Protein AF-A0A4W5MUR2-F1 (afdb_monomer_lite)

Organism: NCBI:txid62062

pLDDT: mean 73.92, std 27.14, range [26.31, 98.88]

Secondary structure (DSSP, 8-state):
------------SSS------------HHHHHHHHHHHHHHHHHHHTTTTTTTHHHHHHHHHHHHTS---HHHHHHHHHHHHHHHHHS-HHHHHHHHHHHHH-TT----HHHHHHHHHHHHHHHTTS-GGG----HHHHHHHHHHHHHTT-TT-HHHHHHHHHHHHHHHHH-HHHHHHHHHTS-HHHHHHHHHHHHHHHHHHHHHTT--------------------------------------PPP---------HHHHTTS--

InterPro domains:
  IPR011989 Armadillo-like helical [G3DSA:1.25.10.10] (14-201)
  IPR016024 Armadillo-type fold [SSF48371] (21-195)

Radius of gyration: 28.21 Å; chains: 1; bounding box: 70×72×87 Å

Sequence (266 aa):
MVAVCVCVCVCVCVCVCVCVCACVRVCVPQVFSMFLETLLDFILVHREDLQDWLFVLLTQLLKKMGADLLGSVQAKVQKALDITRESFPFDHQFNILMRFIVDQTQTPNLKVKVAILKYIESLARQMDPTDFVNSSETRLAVSRIITWTTEPKSSDVRKAAQVVLISLFELNTPEFTMLLGALPKTFQDGATKLLQNHLKNSSNTSSVSSPSNTIGRTPSRHPSSRTSPLTSPTNCSHGGLSPRCVPPLSDLHPQVPVSVCLLMHG

Foldseek 3Di:
DDDDFPQPPPCPPDDDGPGDDDDDDDDPLVVLVVVLVVVLVCCQVCVVVCLVVLLVQQLVLLLVQQDPDDPVSNVSSVVSLVSSLVRHALLSVLLSLLCVQQPPVDDRDPRSLLSSLVSLLVSLVVDALVSDALDPSNLSNLLSLLVQLVVPPDPSSNVSSLSSLQSNCVNHVQRSLVSLVPDPPVSNVSSLVSNVVVVVVVVVVVPPDDDDDDDDDDDDDDDDDDDDDDDDDDDDDDDDDDDDDDDDDDDPDPDDPVVVVVSHPD

Structure (mmCIF, N/CA/C/O backbone):
data_AF-A0A4W5MUR2-F1
#
_entry.id   AF-A0A4W5MUR2-F1
#
loop_
_atom_site.group_PDB
_atom_site.id
_atom_site.type_symbol
_atom_site.label_atom_id
_atom_site.label_alt_id
_atom_site.label_comp_id
_atom_site.label_asym_id
_atom_site.label_entity_id
_atom_site.label_seq_id
_atom_site.pdbx_PDB_ins_code
_atom_site.Cartn_x
_atom_site.Cartn_y
_atom_site.Cartn_z
_atom_site.occupancy
_atom_site.B_iso_or_equiv
_atom_site.auth_seq_id
_atom_site.auth_comp_id
_atom_site.auth_asym_id
_atom_site.auth_atom_id
_atom_site.pdbx_PDB_model_num
ATOM 1 N N . MET A 1 1 ? 42.421 -11.557 -13.377 1.00 28.88 1 MET A N 1
ATOM 2 C CA . MET A 1 1 ? 41.506 -11.717 -14.526 1.00 28.88 1 MET A CA 1
ATOM 3 C C . MET A 1 1 ? 40.382 -12.623 -14.058 1.00 28.88 1 MET A C 1
ATOM 5 O O . MET A 1 1 ? 40.594 -13.818 -13.952 1.00 28.88 1 MET A O 1
ATOM 9 N N . VAL A 1 2 ? 39.256 -12.053 -13.630 1.00 26.31 2 VAL A N 1
ATOM 10 C CA . VAL A 1 2 ? 38.104 -12.831 -13.154 1.00 26.31 2 VAL A CA 1
ATOM 11 C C . VAL A 1 2 ? 36.927 -12.417 -14.021 1.00 26.31 2 VAL A C 1
ATOM 13 O O . VAL A 1 2 ? 36.499 -11.266 -13.974 1.00 26.31 2 VAL A O 1
ATOM 16 N N . ALA A 1 3 ? 36.481 -13.326 -14.883 1.00 27.03 3 ALA A N 1
ATOM 17 C CA . ALA A 1 3 ? 35.226 -13.183 -15.595 1.00 27.03 3 ALA A CA 1
ATOM 18 C C . ALA A 1 3 ? 34.116 -13.550 -14.608 1.00 27.03 3 ALA A C 1
ATOM 20 O O . ALA A 1 3 ? 34.020 -14.699 -14.189 1.00 27.03 3 ALA A O 1
ATOM 21 N N . VAL A 1 4 ? 33.315 -12.571 -14.194 1.00 35.75 4 VAL A N 1
ATOM 22 C CA . VAL A 1 4 ? 32.094 -12.846 -13.435 1.00 35.75 4 VAL A CA 1
ATOM 23 C C . VAL A 1 4 ? 30.941 -12.744 -14.421 1.00 35.75 4 VAL A C 1
ATOM 25 O O . VAL A 1 4 ? 30.613 -11.653 -14.881 1.00 35.75 4 VAL A O 1
ATOM 28 N N . CYS A 1 5 ? 30.354 -13.888 -14.773 1.00 29.42 5 CYS A N 1
ATOM 29 C CA . CYS A 1 5 ? 29.034 -13.912 -15.392 1.00 29.42 5 CYS A CA 1
ATOM 30 C C . CYS A 1 5 ? 28.038 -13.396 -14.356 1.00 29.42 5 CYS A C 1
ATOM 32 O O . CYS A 1 5 ? 27.802 -14.053 -13.344 1.00 29.42 5 CYS A O 1
ATOM 34 N N . VAL A 1 6 ? 27.462 -12.218 -14.587 1.00 38.34 6 VAL A N 1
ATOM 35 C CA . VAL A 1 6 ? 26.285 -11.797 -13.830 1.00 38.34 6 VAL A CA 1
ATOM 36 C C . VAL A 1 6 ? 25.078 -12.358 -14.564 1.00 38.34 6 VAL A C 1
ATOM 38 O O . VAL A 1 6 ? 24.594 -11.774 -15.528 1.00 38.34 6 VAL A O 1
ATOM 41 N N . CYS A 1 7 ? 24.614 -13.526 -14.125 1.00 32.91 7 CYS A N 1
ATOM 42 C CA . CYS A 1 7 ? 23.287 -13.995 -14.485 1.00 32.91 7 CYS A CA 1
ATOM 43 C C . CYS A 1 7 ? 22.272 -13.077 -13.798 1.00 32.91 7 CYS A C 1
ATOM 45 O O . CYS A 1 7 ? 22.195 -13.048 -12.568 1.00 32.91 7 CYS A O 1
ATOM 47 N N . VAL A 1 8 ? 21.478 -12.334 -14.570 1.00 39.38 8 VAL A N 1
ATOM 48 C CA . VAL A 1 8 ? 20.230 -11.773 -14.046 1.00 39.38 8 VAL A CA 1
ATOM 49 C C . VAL A 1 8 ? 19.244 -12.933 -13.974 1.00 39.38 8 VAL A C 1
ATOM 51 O O . VAL A 1 8 ? 18.464 -13.178 -14.887 1.00 39.38 8 VAL A O 1
ATOM 54 N N . CYS A 1 9 ? 19.344 -13.718 -12.904 1.00 34.06 9 CYS A N 1
ATOM 55 C CA . CYS A 1 9 ? 18.374 -14.761 -12.621 1.00 34.06 9 CYS A CA 1
ATOM 56 C C . CYS A 1 9 ? 17.086 -14.085 -12.151 1.00 34.06 9 CYS A C 1
ATOM 58 O O . CYS A 1 9 ? 16.973 -13.691 -10.988 1.00 34.06 9 CYS A O 1
ATOM 60 N N . VAL A 1 10 ? 16.100 -13.954 -13.037 1.00 40.31 10 VAL A N 1
ATOM 61 C CA . VAL A 1 10 ? 14.719 -13.760 -12.591 1.00 40.31 10 VAL A CA 1
ATOM 62 C C . VAL A 1 10 ? 14.245 -15.127 -12.109 1.00 40.31 10 VAL A C 1
ATOM 64 O O . VAL A 1 10 ? 13.730 -15.931 -12.877 1.00 40.31 10 VAL A O 1
ATOM 67 N N . CYS A 1 11 ? 14.524 -15.441 -10.843 1.00 33.81 11 CYS A N 1
ATOM 68 C CA . CYS A 1 11 ? 14.084 -16.683 -10.216 1.00 33.81 11 CYS A CA 1
ATOM 69 C C . CYS A 1 11 ? 12.559 -16.644 -10.024 1.00 33.81 11 CYS A C 1
ATOM 71 O O . CYS A 1 11 ? 12.078 -16.352 -8.930 1.00 33.81 11 CYS A O 1
ATOM 73 N N . VAL A 1 12 ? 11.796 -16.916 -11.082 1.00 42.81 12 VAL A N 1
ATOM 74 C CA . VAL A 1 12 ? 10.415 -17.391 -10.956 1.00 42.81 12 VAL A CA 1
ATOM 75 C C . VAL A 1 12 ? 10.517 -18.901 -10.778 1.00 42.81 12 VAL A C 1
ATOM 77 O O . VAL A 1 12 ? 11.236 -19.566 -11.516 1.00 42.81 12 VAL A O 1
ATOM 80 N N . CYS A 1 13 ? 9.896 -19.428 -9.733 1.00 39.69 13 CYS A N 1
ATOM 81 C CA . CYS A 1 13 ? 10.262 -20.667 -9.051 1.00 39.69 13 CYS A CA 1
ATOM 82 C C . CYS A 1 13 ? 10.158 -22.006 -9.829 1.00 39.69 13 CYS A C 1
ATOM 84 O O . CYS A 1 13 ? 10.073 -23.036 -9.172 1.00 39.69 13 CYS A O 1
ATOM 86 N N . VAL A 1 14 ? 10.220 -22.059 -11.166 1.00 37.00 14 VAL A N 1
ATOM 87 C CA . VAL A 1 14 ? 10.454 -23.297 -11.942 1.00 37.00 14 VAL A CA 1
ATOM 88 C C . VAL A 1 14 ? 11.222 -22.976 -13.245 1.00 37.00 14 VAL A C 1
ATOM 90 O O . VAL A 1 14 ? 10.641 -22.595 -14.251 1.00 37.00 14 VAL A O 1
ATOM 93 N N . CYS A 1 15 ? 12.550 -23.112 -13.205 1.00 39.34 15 CYS A N 1
ATOM 94 C CA . CYS A 1 15 ? 13.476 -23.399 -14.317 1.00 39.34 15 CYS A CA 1
ATOM 95 C C . CYS A 1 15 ? 13.192 -22.841 -15.736 1.00 39.34 15 CYS A C 1
ATOM 97 O O . CYS A 1 15 ? 13.203 -23.611 -16.696 1.00 39.34 15 CYS A O 1
ATOM 99 N N . VAL A 1 16 ? 13.072 -21.520 -15.919 1.00 33.38 16 VAL A N 1
ATOM 100 C CA . VAL A 1 16 ? 13.320 -20.890 -17.234 1.00 33.38 16 VAL A CA 1
ATOM 101 C C . VAL A 1 16 ? 14.277 -19.710 -17.058 1.00 33.38 16 VAL A C 1
ATOM 103 O O . VAL A 1 16 ? 13.906 -18.656 -16.551 1.00 33.38 16 VAL A O 1
ATOM 106 N N . CYS A 1 17 ? 15.537 -19.901 -17.455 1.00 36.62 17 CYS A N 1
ATOM 107 C CA . CYS A 1 17 ? 16.573 -18.870 -17.417 1.00 36.62 17 CYS A CA 1
ATOM 108 C C . CYS A 1 17 ? 16.674 -18.203 -18.795 1.00 36.62 17 CYS A C 1
ATOM 110 O O . CYS A 1 17 ? 17.238 -18.787 -19.718 1.00 36.62 17 CYS A O 1
ATOM 112 N N . VAL A 1 18 ? 16.159 -16.982 -18.948 1.00 35.12 18 VAL A N 1
ATOM 113 C CA . VAL A 1 18 ? 16.443 -16.166 -20.140 1.00 35.12 18 VAL A CA 1
ATOM 114 C C . VAL A 1 18 ? 17.784 -15.462 -19.919 1.00 35.12 18 VAL A C 1
ATOM 116 O O . VAL A 1 18 ? 17.880 -14.490 -19.174 1.00 35.12 18 VAL A O 1
ATOM 119 N N . CYS A 1 19 ? 18.849 -15.994 -20.520 1.00 34.50 19 CYS A N 1
ATOM 120 C CA . CYS A 1 19 ? 20.206 -15.463 -20.394 1.00 34.50 19 CYS A CA 1
ATOM 121 C C . CYS A 1 19 ? 20.479 -14.407 -21.476 1.00 34.50 19 CYS A C 1
ATOM 123 O O . CYS A 1 19 ? 20.787 -14.757 -22.613 1.00 34.50 19 CYS A O 1
ATOM 125 N N . VAL A 1 20 ? 20.426 -13.118 -21.131 1.00 36.00 20 VAL A N 1
ATOM 126 C CA . VAL A 1 20 ? 20.963 -12.048 -21.992 1.00 36.00 20 VAL A CA 1
ATOM 127 C C . VAL A 1 20 ? 22.398 -11.749 -21.550 1.00 36.00 20 VAL A C 1
ATOM 129 O O . VAL A 1 20 ? 22.631 -11.149 -20.502 1.00 36.00 20 VAL A O 1
ATOM 132 N N . CYS A 1 21 ? 23.383 -12.217 -22.319 1.00 30.44 21 CYS A N 1
ATOM 133 C CA . CYS A 1 21 ? 24.804 -12.039 -22.016 1.00 30.44 21 CYS A CA 1
ATOM 134 C C . CYS A 1 21 ? 25.314 -10.679 -22.520 1.00 30.44 21 CYS A C 1
ATOM 136 O O . CYS A 1 21 ? 25.592 -10.528 -23.706 1.00 30.44 21 CYS A O 1
ATOM 138 N N . ALA A 1 22 ? 25.504 -9.707 -21.623 1.00 36.19 22 ALA A N 1
ATOM 139 C CA . ALA A 1 22 ? 26.219 -8.464 -21.925 1.00 36.19 22 ALA A CA 1
ATOM 140 C C . ALA A 1 22 ? 27.470 -8.334 -21.038 1.00 36.19 22 ALA A C 1
ATOM 142 O O . ALA A 1 22 ? 27.390 -8.078 -19.837 1.00 36.19 22 ALA A O 1
ATOM 143 N N . CYS A 1 23 ? 28.649 -8.527 -21.633 1.00 30.59 23 CYS A N 1
ATOM 144 C CA . CYS A 1 23 ? 29.944 -8.374 -20.971 1.00 30.59 23 CYS A CA 1
ATOM 145 C C . CYS A 1 23 ? 30.350 -6.895 -20.905 1.00 30.59 23 CYS A C 1
ATOM 147 O O . CYS A 1 23 ? 30.932 -6.391 -21.863 1.00 30.59 23 CYS A O 1
ATOM 149 N N . VAL A 1 24 ? 30.116 -6.197 -19.786 1.00 35.53 24 VAL A N 1
ATOM 150 C CA . VAL A 1 24 ? 30.688 -4.850 -19.581 1.00 35.53 24 VAL A CA 1
ATOM 151 C C . VAL A 1 24 ? 31.163 -4.655 -18.138 1.00 35.53 24 VAL A C 1
ATOM 153 O O . VAL A 1 24 ? 30.409 -4.790 -17.179 1.00 35.53 24 VAL A O 1
ATOM 156 N N . ARG A 1 25 ? 32.449 -4.308 -17.990 1.00 41.78 25 ARG A N 1
ATOM 157 C CA . ARG A 1 25 ? 33.049 -3.782 -16.755 1.00 41.78 25 ARG A CA 1
ATOM 158 C C . ARG A 1 25 ? 32.386 -2.451 -16.392 1.00 41.78 25 ARG A C 1
ATOM 160 O O . ARG A 1 25 ? 32.761 -1.439 -16.974 1.00 41.78 25 ARG A O 1
ATOM 167 N N . VAL A 1 26 ? 31.469 -2.414 -15.427 1.00 37.91 26 VAL A N 1
ATOM 168 C CA . VAL A 1 26 ? 30.951 -1.140 -14.900 1.00 37.91 26 VAL A CA 1
ATOM 169 C C . VAL A 1 26 ? 30.614 -1.278 -13.413 1.00 37.91 26 VAL A C 1
ATOM 171 O O . VAL A 1 26 ? 30.061 -2.283 -12.972 1.00 37.91 26 VAL A O 1
ATOM 174 N N . CYS A 1 27 ? 30.974 -0.259 -12.635 1.00 41.66 27 CYS A N 1
ATOM 175 C CA . CYS A 1 27 ? 30.655 -0.077 -11.223 1.00 41.66 27 CYS A CA 1
ATOM 176 C C . CYS A 1 27 ? 29.206 -0.503 -10.909 1.00 41.66 27 CYS A C 1
ATOM 178 O O . CYS A 1 27 ? 28.266 0.026 -11.498 1.00 41.66 27 CYS A O 1
ATOM 180 N N . VAL A 1 28 ? 29.019 -1.422 -9.955 1.00 50.56 28 VAL A N 1
ATOM 181 C CA . VAL A 1 28 ? 27.716 -1.993 -9.542 1.00 50.56 28 VAL A CA 1
ATOM 182 C C . VAL A 1 28 ? 26.560 -0.970 -9.416 1.00 50.56 28 VAL A C 1
ATOM 184 O O . VAL A 1 28 ? 25.461 -1.286 -9.878 1.00 50.56 28 VAL A O 1
ATOM 187 N N . PRO A 1 29 ? 26.738 0.262 -8.881 1.00 54.16 29 PRO A N 1
ATOM 188 C CA . PRO A 1 29 ? 25.645 1.243 -8.843 1.00 54.16 29 PRO A CA 1
ATOM 189 C C . PRO A 1 29 ? 25.221 1.783 -10.221 1.00 54.16 29 PRO A C 1
ATOM 191 O O . PRO A 1 29 ? 24.061 2.148 -10.398 1.00 54.16 29 PRO A O 1
ATOM 194 N N . GLN A 1 30 ? 26.119 1.815 -11.207 1.00 54.12 30 GLN A N 1
ATOM 195 C CA . GLN A 1 30 ? 25.849 2.382 -12.530 1.00 54.12 30 GLN A CA 1
ATOM 196 C C . GLN A 1 30 ? 25.178 1.367 -13.467 1.00 54.12 30 GLN A C 1
ATOM 198 O O . GLN A 1 30 ? 24.281 1.744 -14.212 1.00 54.12 30 GLN A O 1
ATOM 203 N N . VAL A 1 31 ? 25.479 0.069 -13.329 1.00 61.41 31 VAL A N 1
ATOM 204 C CA . VAL A 1 31 ? 24.737 -1.006 -14.025 1.00 61.41 31 VAL A CA 1
ATOM 205 C C . VAL A 1 31 ? 23.307 -1.122 -13.503 1.00 61.41 31 VAL A C 1
ATOM 207 O O . VAL A 1 31 ? 22.370 -1.206 -14.289 1.00 61.41 31 VAL A O 1
ATOM 210 N N . PHE A 1 32 ? 23.116 -1.079 -12.180 1.00 67.31 32 PHE A N 1
ATOM 211 C CA . PHE A 1 32 ? 21.773 -1.134 -11.594 1.00 67.31 32 PHE A CA 1
ATOM 212 C C . PHE A 1 32 ? 20.940 0.105 -11.953 1.00 67.31 32 PHE A C 1
ATOM 214 O O . PHE A 1 32 ? 19.739 0.009 -12.185 1.00 67.31 32 PHE A O 1
ATOM 221 N N . SER A 1 33 ? 21.590 1.266 -12.046 1.00 69.25 33 SER A N 1
ATOM 222 C CA . SER A 1 33 ? 20.979 2.498 -12.536 1.00 69.25 33 SER A CA 1
ATOM 223 C C . SER A 1 33 ? 20.488 2.372 -13.979 1.00 69.25 33 SER A C 1
ATOM 225 O O . SER A 1 33 ? 19.344 2.730 -14.242 1.00 69.25 33 SER A O 1
ATOM 227 N N . MET A 1 34 ? 21.325 1.848 -14.882 1.00 72.50 34 MET A N 1
ATOM 228 C CA . MET A 1 34 ? 20.939 1.611 -16.277 1.00 72.50 34 MET A CA 1
ATOM 229 C C . MET A 1 34 ? 19.822 0.573 -16.377 1.00 72.50 34 MET A C 1
ATOM 231 O O . MET A 1 34 ? 18.866 0.783 -17.106 1.00 72.50 34 MET A O 1
ATOM 235 N N . PHE A 1 35 ? 19.891 -0.503 -15.588 1.00 77.00 35 PHE A N 1
ATOM 236 C CA . PHE A 1 35 ? 18.823 -1.499 -15.532 1.00 77.00 35 PHE A CA 1
ATOM 237 C C . PHE A 1 35 ? 17.485 -0.885 -15.114 1.00 77.00 35 PHE A C 1
ATOM 239 O O . PHE A 1 35 ? 16.475 -1.180 -15.739 1.00 77.00 35 PHE A O 1
ATOM 246 N N . LEU A 1 36 ? 17.461 -0.031 -14.083 1.00 76.38 36 LEU A N 1
ATOM 247 C CA . LEU A 1 36 ? 16.222 0.628 -13.672 1.00 76.38 36 LEU A CA 1
ATOM 248 C C . LEU A 1 36 ? 15.697 1.562 -14.759 1.00 76.38 36 LEU A C 1
ATOM 250 O O . LEU A 1 36 ? 14.503 1.558 -14.998 1.00 76.38 36 LEU A O 1
ATOM 254 N N . GLU A 1 37 ? 16.557 2.316 -15.439 1.00 76.69 37 GLU A N 1
ATOM 255 C CA . GLU A 1 37 ? 16.139 3.159 -16.568 1.00 76.69 37 GLU A CA 1
ATOM 256 C C . GLU A 1 37 ? 15.543 2.322 -17.708 1.00 76.69 37 GLU A C 1
ATOM 258 O O . GLU A 1 37 ? 14.433 2.601 -18.146 1.00 76.69 37 GLU A O 1
ATOM 263 N N . THR A 1 38 ? 16.197 1.226 -18.099 1.00 82.12 38 THR A N 1
ATOM 264 C CA . THR A 1 38 ? 15.665 0.304 -19.114 1.00 82.12 38 THR A CA 1
ATOM 265 C C . THR A 1 38 ? 14.376 -0.382 -18.663 1.00 82.12 38 THR A C 1
ATOM 267 O O . THR A 1 38 ? 13.471 -0.573 -19.468 1.00 82.12 38 THR A O 1
ATOM 270 N N . LEU A 1 39 ? 14.261 -0.743 -17.381 1.00 77.75 39 LEU A N 1
ATOM 271 C CA . LEU A 1 39 ? 13.039 -1.311 -16.813 1.00 77.75 39 LEU A CA 1
ATOM 272 C C . LEU A 1 39 ? 11.876 -0.319 -16.915 1.00 77.75 39 LEU A C 1
ATOM 274 O O . LEU A 1 39 ? 10.762 -0.734 -17.214 1.00 77.75 39 LEU A O 1
ATOM 278 N N . LEU A 1 40 ? 12.126 0.974 -16.686 1.00 79.62 40 LEU A N 1
ATOM 279 C CA . LEU A 1 40 ? 11.107 2.011 -16.839 1.00 79.62 40 LEU A CA 1
ATOM 280 C C . LEU A 1 40 ? 10.623 2.108 -18.285 1.00 79.62 40 LEU A C 1
ATOM 282 O O . LEU A 1 40 ? 9.418 2.061 -18.517 1.00 79.62 40 LEU A O 1
ATOM 286 N N . ASP A 1 41 ? 11.550 2.192 -19.240 1.00 79.50 41 ASP A N 1
ATOM 287 C CA . ASP A 1 41 ? 11.204 2.244 -20.663 1.00 79.50 41 ASP A CA 1
ATOM 288 C C . ASP A 1 41 ? 10.414 0.994 -21.075 1.00 79.50 41 ASP A C 1
ATOM 290 O O . ASP A 1 41 ? 9.390 1.082 -21.751 1.00 79.50 41 ASP A O 1
ATOM 294 N N . PHE A 1 42 ? 10.834 -0.175 -20.588 1.00 78.62 42 PHE A N 1
ATOM 295 C CA . PHE A 1 42 ? 10.165 -1.443 -20.846 1.00 78.62 42 PHE A CA 1
ATOM 296 C C . PHE A 1 42 ? 8.736 -1.490 -20.284 1.00 78.62 42 PHE A C 1
ATOM 298 O O . PHE A 1 42 ? 7.825 -1.900 -21.000 1.00 78.62 42 PHE A O 1
ATOM 305 N N . ILE A 1 43 ? 8.512 -1.024 -19.047 1.00 80.62 43 ILE A N 1
ATOM 306 C CA . ILE A 1 43 ? 7.167 -0.934 -18.449 1.00 80.62 43 ILE A CA 1
ATOM 307 C C . ILE A 1 43 ? 6.266 -0.038 -19.297 1.00 80.62 43 ILE A C 1
ATOM 309 O O . ILE A 1 43 ? 5.136 -0.414 -19.596 1.00 80.62 43 ILE A O 1
ATOM 313 N N . LEU A 1 44 ? 6.758 1.134 -19.705 1.00 81.31 44 LEU A N 1
ATOM 314 C CA . LEU A 1 44 ? 5.949 2.104 -20.440 1.00 81.31 44 LEU A CA 1
ATOM 315 C C . LEU A 1 44 ? 5.538 1.592 -21.826 1.00 81.31 44 LEU A C 1
ATOM 317 O O . LEU A 1 44 ? 4.403 1.834 -22.248 1.00 81.31 44 LEU A O 1
ATOM 321 N N . VAL A 1 45 ? 6.441 0.879 -22.507 1.00 83.31 45 VAL A N 1
ATOM 322 C CA . VAL A 1 45 ? 6.212 0.344 -23.857 1.00 83.31 45 VAL A CA 1
ATOM 323 C C . VAL A 1 45 ? 5.373 -0.937 -23.835 1.00 83.31 45 VAL A C 1
ATOM 325 O O . VAL A 1 45 ? 4.504 -1.092 -24.687 1.00 83.31 45 VAL A O 1
ATOM 328 N N . HIS A 1 46 ? 5.584 -1.828 -22.862 1.00 79.00 46 HIS A N 1
ATOM 329 C CA . HIS A 1 46 ? 5.006 -3.181 -22.850 1.00 79.00 46 HIS A CA 1
ATOM 330 C C . HIS A 1 46 ? 4.006 -3.432 -21.708 1.00 79.00 46 HIS A C 1
ATOM 332 O O . HIS A 1 46 ? 3.772 -4.577 -21.332 1.00 79.00 46 HIS A O 1
ATOM 338 N N . ARG A 1 47 ? 3.396 -2.388 -21.127 1.00 80.50 47 ARG A N 1
ATOM 339 C CA . ARG A 1 47 ? 2.474 -2.518 -19.974 1.00 80.50 47 ARG A CA 1
ATOM 340 C C . ARG A 1 47 ? 1.335 -3.528 -20.167 1.00 80.50 47 ARG A C 1
ATOM 342 O O . ARG A 1 47 ? 0.935 -4.163 -19.197 1.00 80.50 47 ARG A O 1
ATOM 349 N N . GLU A 1 48 ? 0.826 -3.688 -21.390 1.00 80.50 48 GLU A N 1
ATOM 350 C CA . GLU A 1 48 ? -0.261 -4.633 -21.692 1.00 80.50 48 GLU A CA 1
ATOM 351 C C . GLU A 1 48 ? 0.205 -6.091 -21.569 1.00 80.50 48 GLU A C 1
ATOM 353 O O . GLU A 1 48 ? -0.487 -6.904 -20.963 1.00 80.50 48 GLU A O 1
ATOM 358 N N . ASP A 1 49 ? 1.425 -6.393 -22.022 1.00 79.06 49 ASP A N 1
ATOM 359 C CA . ASP A 1 49 ? 2.029 -7.731 -21.945 1.00 79.06 49 ASP A CA 1
ATOM 360 C C . ASP A 1 49 ? 2.592 -8.055 -20.546 1.00 79.06 49 ASP A C 1
ATOM 362 O O . ASP A 1 49 ? 2.900 -9.204 -20.225 1.00 79.06 49 ASP A O 1
ATOM 366 N N . LEU A 1 50 ? 2.759 -7.037 -19.693 1.00 81.81 50 LEU A N 1
ATOM 367 C CA . LEU A 1 50 ? 3.387 -7.165 -18.375 1.00 81.81 50 LEU A CA 1
ATOM 368 C C . LEU A 1 50 ? 2.413 -7.388 -17.222 1.00 81.81 50 LEU A C 1
ATOM 370 O O . LEU A 1 50 ? 2.864 -7.491 -16.079 1.00 81.81 50 LEU A O 1
ATOM 374 N N . GLN A 1 51 ? 1.109 -7.499 -17.480 1.00 82.31 51 GLN A N 1
ATOM 375 C CA . GLN A 1 51 ? 0.132 -7.714 -16.409 1.00 82.31 51 GLN A CA 1
ATOM 376 C C . GLN A 1 51 ? 0.428 -8.982 -15.594 1.00 82.31 51 GLN A C 1
ATOM 378 O O . GLN A 1 51 ? 0.438 -8.927 -14.364 1.00 82.31 51 GLN A O 1
ATOM 383 N N . ASP A 1 52 ? 0.797 -10.083 -16.253 1.00 83.50 52 ASP A N 1
ATOM 384 C CA . ASP A 1 52 ? 1.167 -11.341 -15.582 1.00 83.50 52 ASP A CA 1
ATOM 385 C C . ASP A 1 52 ? 2.465 -11.218 -14.766 1.00 83.50 52 ASP A C 1
ATOM 387 O O . ASP A 1 52 ? 2.672 -11.900 -13.758 1.00 83.50 52 ASP A O 1
ATOM 391 N N . TRP A 1 53 ? 3.342 -10.300 -15.171 1.00 88.12 53 TRP A N 1
ATOM 392 C CA . TRP A 1 53 ? 4.611 -10.023 -14.505 1.00 88.12 53 TRP A CA 1
ATOM 393 C C . TRP A 1 53 ? 4.493 -8.978 -13.392 1.00 88.12 53 TRP A C 1
ATOM 395 O O . TRP A 1 53 ? 5.432 -8.833 -12.601 1.00 88.12 53 TRP A O 1
ATOM 405 N N . LEU A 1 54 ? 3.351 -8.288 -13.271 1.00 91.56 54 LEU A N 1
ATOM 406 C CA . LEU A 1 54 ? 3.135 -7.209 -12.304 1.00 91.56 54 LEU A CA 1
ATOM 407 C C . LEU A 1 54 ? 3.371 -7.668 -10.865 1.00 91.56 54 LEU A C 1
ATOM 409 O O . LEU A 1 54 ? 3.994 -6.948 -10.084 1.00 91.56 54 LEU A O 1
ATOM 413 N N . PHE A 1 55 ? 2.937 -8.884 -10.516 1.00 91.69 55 PHE A N 1
ATOM 414 C CA . PHE A 1 55 ? 3.181 -9.445 -9.186 1.00 91.69 55 PHE A CA 1
ATOM 415 C C . PHE A 1 55 ? 4.679 -9.498 -8.870 1.00 91.69 55 PHE A C 1
ATOM 417 O O . PHE A 1 55 ? 5.117 -9.038 -7.811 1.00 91.69 55 PHE A O 1
ATOM 424 N N . VAL A 1 56 ? 5.481 -10.027 -9.797 1.00 89.50 56 VAL A N 1
ATOM 425 C CA . VAL A 1 56 ? 6.933 -10.141 -9.624 1.00 89.50 56 VAL A CA 1
ATOM 426 C C . VAL A 1 56 ? 7.559 -8.750 -9.589 1.00 89.50 56 VAL A C 1
ATOM 428 O O . VAL A 1 56 ? 8.314 -8.452 -8.668 1.00 89.50 56 VAL A O 1
ATOM 431 N N . LEU A 1 57 ? 7.210 -7.875 -10.531 1.00 89.50 57 LEU A N 1
ATOM 432 C CA . LEU A 1 57 ? 7.741 -6.516 -10.609 1.00 89.50 57 LEU A CA 1
ATOM 433 C C . LEU A 1 57 ? 7.502 -5.733 -9.308 1.00 89.50 57 LEU A C 1
ATOM 435 O O . LEU A 1 57 ? 8.455 -5.278 -8.669 1.00 89.50 57 LEU A O 1
ATOM 439 N N . LEU A 1 58 ? 6.241 -5.618 -8.887 1.00 96.38 58 LEU A N 1
ATOM 440 C CA . LEU A 1 58 ? 5.849 -4.813 -7.735 1.00 96.38 58 LEU A CA 1
ATOM 441 C C . LEU A 1 58 ? 6.452 -5.364 -6.437 1.00 96.38 58 LEU A C 1
ATOM 443 O O . LEU A 1 58 ? 7.077 -4.623 -5.673 1.00 96.38 58 LEU A O 1
ATOM 447 N N . THR A 1 59 ? 6.332 -6.672 -6.192 1.00 95.25 59 THR A N 1
ATOM 448 C CA . THR A 1 59 ? 6.850 -7.268 -4.950 1.00 95.25 59 THR A CA 1
ATOM 449 C C . THR A 1 59 ? 8.376 -7.213 -4.872 1.00 95.25 59 THR A C 1
ATOM 451 O O . THR A 1 59 ? 8.918 -6.972 -3.790 1.00 95.25 59 THR A O 1
ATOM 454 N N . GLN A 1 60 ? 9.094 -7.369 -5.990 1.00 94.44 60 GLN A N 1
ATOM 455 C CA . GLN A 1 60 ? 10.556 -7.275 -6.001 1.00 94.44 60 GLN A CA 1
ATOM 456 C C . GLN A 1 60 ? 11.042 -5.838 -5.792 1.00 94.44 60 GLN A C 1
ATOM 458 O O . GLN A 1 60 ? 11.983 -5.629 -5.022 1.00 94.44 60 GLN A O 1
ATOM 463 N N . LEU A 1 61 ? 10.381 -4.838 -6.384 1.00 94.06 61 LEU A N 1
ATOM 464 C CA . LEU A 1 61 ? 10.693 -3.428 -6.127 1.00 94.06 61 LEU A CA 1
ATOM 465 C C . LEU A 1 61 ? 10.448 -3.052 -4.653 1.00 94.06 61 LEU A C 1
ATOM 467 O O . LEU A 1 61 ? 11.304 -2.425 -4.024 1.00 94.06 61 LEU A O 1
ATOM 471 N N . LEU A 1 62 ? 9.340 -3.510 -4.059 1.00 97.38 62 LEU A N 1
ATOM 472 C CA . LEU A 1 62 ? 9.041 -3.298 -2.635 1.00 97.38 62 LEU A CA 1
ATOM 473 C C . LEU A 1 62 ? 10.067 -3.973 -1.714 1.00 97.38 62 LEU A C 1
ATOM 475 O O . LEU A 1 62 ? 10.531 -3.362 -0.748 1.00 97.38 62 LEU A O 1
ATOM 479 N N . LYS A 1 63 ? 10.482 -5.210 -2.020 1.00 94.19 63 LYS A N 1
ATOM 480 C CA . LYS A 1 63 ? 11.571 -5.887 -1.291 1.00 94.19 63 LYS A CA 1
ATOM 481 C C . LYS A 1 63 ? 12.883 -5.120 -1.425 1.00 94.19 63 LYS A C 1
ATOM 483 O O . LYS A 1 63 ? 13.608 -4.975 -0.440 1.00 94.19 63 LYS A O 1
ATOM 488 N N . LYS A 1 64 ? 13.171 -4.582 -2.614 1.00 93.12 64 LYS A N 1
ATOM 489 C CA . LYS A 1 64 ? 14.386 -3.808 -2.883 1.00 93.12 64 LYS A CA 1
ATOM 490 C C . LYS A 1 64 ? 14.447 -2.530 -2.046 1.00 93.12 64 LYS A C 1
ATOM 492 O O . LYS A 1 64 ? 15.518 -2.233 -1.526 1.00 93.12 64 LYS A O 1
ATOM 497 N N . MET A 1 65 ? 13.321 -1.846 -1.820 1.00 94.19 65 MET A N 1
ATOM 498 C CA . MET A 1 65 ? 13.239 -0.695 -0.900 1.00 94.19 65 MET A CA 1
ATOM 499 C C . MET A 1 65 ? 13.621 -1.036 0.547 1.00 94.19 65 MET A C 1
ATOM 501 O O . MET A 1 65 ? 14.021 -0.153 1.304 1.00 94.19 65 MET A O 1
ATOM 505 N N . GLY A 1 66 ? 13.503 -2.305 0.945 1.00 92.00 66 GLY A N 1
ATOM 506 C CA . GLY A 1 66 ? 13.903 -2.770 2.268 1.00 92.00 66 GLY A CA 1
ATOM 507 C C . GLY A 1 66 ? 15.357 -3.211 2.400 1.00 92.00 66 GLY A C 1
ATOM 508 O O . GLY A 1 66 ? 15.745 -3.640 3.489 1.00 92.00 66 GLY A O 1
ATOM 509 N N . ALA A 1 67 ? 16.142 -3.138 1.323 1.00 92.31 67 ALA A N 1
ATOM 510 C CA . ALA A 1 67 ? 17.578 -3.376 1.355 1.00 92.31 67 ALA A CA 1
ATOM 511 C C . ALA A 1 67 ? 18.336 -2.117 1.811 1.00 92.31 67 ALA A C 1
ATOM 513 O O . ALA A 1 67 ? 17.823 -0.998 1.744 1.00 92.31 67 ALA A O 1
ATOM 514 N N . ASP A 1 68 ? 19.583 -2.285 2.248 1.00 90.62 68 ASP A N 1
ATOM 515 C CA . ASP A 1 68 ? 20.476 -1.150 2.478 1.00 90.62 68 ASP A CA 1
ATOM 516 C C . ASP A 1 68 ? 20.993 -0.627 1.135 1.00 90.62 68 ASP A C 1
ATOM 518 O O . ASP A 1 68 ? 21.939 -1.150 0.544 1.00 90.62 68 ASP A O 1
ATOM 522 N N . LEU A 1 69 ? 20.296 0.386 0.621 1.00 86.94 69 LEU A N 1
ATOM 523 C CA . LEU A 1 69 ? 20.597 1.056 -0.637 1.00 86.94 69 LEU A CA 1
ATOM 524 C C . LEU A 1 69 ? 21.224 2.429 -0.385 1.00 86.94 69 LEU A C 1
ATOM 526 O O . LEU A 1 69 ? 20.888 3.121 0.574 1.00 86.94 69 LEU A O 1
ATOM 530 N N . LEU A 1 70 ? 22.083 2.862 -1.309 1.00 90.50 70 LEU A N 1
ATOM 531 C CA . LEU A 1 70 ? 22.495 4.263 -1.396 1.00 90.50 70 LEU A CA 1
ATOM 532 C C . LEU A 1 70 ? 21.290 5.132 -1.782 1.00 90.50 70 LEU A C 1
ATOM 534 O O . LEU A 1 70 ? 20.458 4.705 -2.584 1.00 90.50 70 LEU A O 1
ATOM 538 N N . GLY A 1 71 ? 21.226 6.370 -1.282 1.00 91.06 71 GLY A N 1
ATOM 539 C CA . GLY A 1 71 ? 20.083 7.265 -1.515 1.00 91.06 71 GLY A CA 1
ATOM 540 C C . GLY A 1 71 ? 19.755 7.497 -2.997 1.00 91.06 71 GLY A C 1
ATOM 541 O O . GLY A 1 71 ? 18.587 7.522 -3.373 1.00 91.06 71 GLY A O 1
ATOM 542 N N . SER A 1 72 ? 20.770 7.569 -3.865 1.00 88.00 72 SER A N 1
ATOM 543 C CA . SER A 1 72 ? 20.588 7.689 -5.321 1.00 88.00 72 SER A CA 1
ATOM 544 C C . SER A 1 72 ? 19.924 6.459 -5.948 1.00 88.00 72 SER A C 1
ATOM 546 O O . SER A 1 72 ? 19.080 6.582 -6.834 1.00 88.00 72 SER A O 1
ATOM 548 N N . VAL A 1 73 ? 20.273 5.265 -5.469 1.00 87.25 73 VAL A N 1
ATOM 549 C CA . VAL A 1 73 ? 19.679 4.002 -5.916 1.00 87.25 73 VAL A CA 1
ATOM 550 C C . VAL A 1 73 ? 18.258 3.865 -5.373 1.00 87.25 73 VAL A C 1
ATOM 552 O O . VAL A 1 73 ? 17.352 3.502 -6.119 1.00 87.25 73 VAL A O 1
ATOM 555 N N . GLN A 1 74 ? 18.046 4.216 -4.104 1.00 91.94 74 GLN A N 1
ATOM 556 C CA . GLN A 1 74 ? 16.724 4.237 -3.483 1.00 91.94 74 GLN A CA 1
ATOM 557 C C . GLN A 1 74 ? 15.760 5.165 -4.235 1.00 91.94 74 GLN A C 1
ATOM 559 O O . GLN A 1 74 ? 14.631 4.767 -4.505 1.00 91.94 74 GLN A O 1
ATOM 564 N N . ALA A 1 75 ? 16.208 6.360 -4.636 1.00 92.75 75 ALA A N 1
ATOM 565 C CA . ALA A 1 75 ? 15.397 7.295 -5.418 1.00 92.75 75 ALA A CA 1
ATOM 566 C C . ALA A 1 75 ? 14.951 6.704 -6.767 1.00 92.75 75 ALA A C 1
ATOM 568 O O . ALA A 1 75 ? 13.817 6.911 -7.191 1.00 92.75 75 ALA A O 1
ATOM 569 N N . LYS A 1 76 ? 15.810 5.918 -7.428 1.00 87.88 76 LYS A N 1
ATOM 570 C CA . LYS A 1 76 ? 15.459 5.236 -8.682 1.00 87.88 76 LYS A CA 1
ATOM 571 C C . LYS A 1 76 ? 14.475 4.083 -8.466 1.00 87.88 76 LYS A C 1
ATOM 573 O O . LYS A 1 76 ? 13.555 3.933 -9.262 1.00 87.88 76 LYS A O 1
ATOM 578 N N . VAL A 1 77 ? 14.629 3.298 -7.394 1.00 93.12 77 VAL A N 1
ATOM 579 C CA . VAL A 1 77 ? 13.653 2.246 -7.039 1.00 93.12 77 VAL A CA 1
ATOM 580 C C . VAL A 1 77 ? 12.296 2.870 -6.701 1.00 93.12 77 VAL A C 1
ATOM 582 O O . VAL A 1 77 ? 11.273 2.372 -7.159 1.00 93.12 77 VAL A O 1
ATOM 585 N N . GLN A 1 78 ? 12.283 3.989 -5.971 1.00 96.38 78 GLN A N 1
ATOM 586 C CA . GLN A 1 78 ? 11.065 4.750 -5.691 1.00 96.38 78 GLN A CA 1
ATOM 587 C C . GLN A 1 78 ? 10.406 5.239 -6.987 1.00 96.38 78 GLN A C 1
ATOM 589 O O . GLN A 1 78 ? 9.224 4.990 -7.190 1.00 96.38 78 GLN A O 1
ATOM 594 N N . LYS A 1 79 ? 11.181 5.820 -7.912 1.00 94.00 79 LYS A N 1
ATOM 595 C CA . LYS A 1 79 ? 10.675 6.223 -9.232 1.00 94.00 79 LYS A CA 1
ATOM 596 C C . LYS A 1 79 ? 10.074 5.045 -10.014 1.00 94.00 79 LYS A C 1
ATOM 598 O O . LYS A 1 79 ? 9.045 5.207 -10.658 1.00 94.00 79 LYS A O 1
ATOM 603 N N . ALA A 1 80 ? 10.686 3.862 -9.945 1.00 91.44 80 ALA A N 1
ATOM 604 C CA . ALA A 1 80 ? 10.144 2.652 -10.566 1.00 91.44 80 ALA A CA 1
ATOM 605 C C . ALA A 1 80 ? 8.825 2.196 -9.937 1.00 91.44 80 ALA A C 1
ATOM 607 O O . ALA A 1 80 ? 7.910 1.810 -10.663 1.00 91.44 80 ALA A O 1
ATOM 608 N N . LEU A 1 81 ? 8.695 2.287 -8.612 1.00 96.69 81 LEU A N 1
ATOM 609 C CA . LEU A 1 81 ? 7.427 2.042 -7.923 1.00 96.69 81 LEU A CA 1
ATOM 610 C C . LEU A 1 81 ? 6.350 3.048 -8.347 1.00 96.69 81 LEU A C 1
ATOM 612 O O . LEU A 1 81 ? 5.220 2.638 -8.600 1.00 96.69 81 LEU A O 1
ATOM 616 N N . ASP A 1 82 ? 6.697 4.330 -8.461 1.00 95.88 82 ASP A N 1
ATOM 617 C CA . ASP A 1 82 ? 5.756 5.376 -8.868 1.00 95.88 82 ASP A CA 1
ATOM 618 C C . ASP A 1 82 ? 5.264 5.167 -10.310 1.00 95.88 82 ASP A C 1
ATOM 620 O O . ASP A 1 82 ? 4.058 5.145 -10.537 1.00 95.88 82 ASP A O 1
ATOM 624 N N . ILE A 1 83 ? 6.162 4.869 -11.255 1.00 92.88 83 ILE A N 1
ATOM 625 C CA . ILE A 1 83 ? 5.777 4.555 -12.643 1.00 92.88 83 ILE A CA 1
ATOM 626 C C . ILE A 1 83 ? 4.955 3.266 -12.716 1.00 92.88 83 ILE A C 1
ATOM 628 O O . ILE A 1 83 ? 3.959 3.219 -13.432 1.00 92.88 83 ILE A O 1
ATOM 632 N N . THR A 1 84 ? 5.318 2.231 -11.949 1.00 95.00 84 THR A N 1
ATOM 633 C CA . THR A 1 84 ? 4.502 1.006 -11.851 1.00 95.00 84 THR A CA 1
ATOM 634 C C . THR A 1 84 ? 3.090 1.349 -11.373 1.00 95.00 84 THR A C 1
ATOM 636 O O . THR A 1 84 ? 2.120 0.845 -11.927 1.00 95.00 84 THR A O 1
ATOM 639 N N . ARG A 1 85 ? 2.955 2.253 -10.395 1.00 97.38 85 ARG A N 1
ATOM 640 C CA . ARG A 1 85 ? 1.646 2.661 -9.874 1.00 97.38 85 ARG A CA 1
ATOM 641 C C . ARG A 1 85 ? 0.774 3.313 -10.940 1.00 97.38 85 ARG A C 1
ATOM 643 O O . ARG A 1 85 ? -0.410 3.019 -11.003 1.00 97.38 85 ARG A O 1
ATOM 650 N N . GLU A 1 86 ? 1.369 4.165 -11.764 1.00 94.62 86 GLU A N 1
ATOM 651 C CA . GLU A 1 86 ? 0.679 4.924 -12.815 1.00 94.62 86 GLU A CA 1
ATOM 652 C C . GLU A 1 86 ? 0.413 4.100 -14.088 1.00 94.62 86 GLU A C 1
ATOM 654 O O . GLU A 1 86 ? -0.432 4.476 -14.895 1.00 94.62 86 GLU A O 1
ATOM 659 N N . SER A 1 87 ? 1.125 2.984 -14.282 1.00 91.25 87 SER A N 1
ATOM 660 C CA . SER A 1 87 ? 1.093 2.219 -15.541 1.00 91.25 87 SER A CA 1
ATOM 661 C C . SER A 1 87 ? 0.128 1.032 -15.547 1.00 91.25 87 SER A C 1
ATOM 663 O O . SER A 1 87 ? -0.214 0.548 -16.625 1.00 91.25 87 SER A O 1
ATOM 665 N N . PHE A 1 88 ? -0.284 0.534 -14.378 1.00 95.44 88 PHE A N 1
ATOM 666 C CA . PHE A 1 88 ? -1.100 -0.679 -14.250 1.00 95.44 88 PHE A CA 1
ATOM 667 C C . PHE A 1 88 ? -2.449 -0.395 -13.564 1.00 95.44 88 PHE A C 1
ATOM 669 O O . PHE A 1 88 ? -2.529 0.541 -12.772 1.00 95.44 88 PHE A O 1
ATOM 676 N N . PRO A 1 89 ? -3.495 -1.214 -13.791 1.00 95.69 89 PRO A N 1
ATOM 677 C CA . PRO A 1 89 ? -4.783 -1.067 -13.105 1.00 95.69 89 PRO A CA 1
ATOM 678 C C . PRO A 1 89 ? -4.643 -1.095 -11.575 1.00 95.69 89 PRO A C 1
ATOM 680 O O . PRO A 1 89 ? -3.885 -1.906 -11.027 1.00 95.69 89 PRO A O 1
ATOM 683 N N . PHE A 1 90 ? -5.326 -0.185 -10.877 1.00 97.25 90 PHE A N 1
ATOM 684 C CA . PHE A 1 90 ? -5.141 -0.013 -9.435 1.00 97.25 90 PHE A CA 1
ATOM 685 C C . PHE A 1 90 ? -5.686 -1.191 -8.620 1.00 97.25 90 PHE A C 1
ATOM 687 O O . PHE A 1 90 ? -5.046 -1.614 -7.656 1.00 97.25 90 PHE A O 1
ATOM 694 N N . ASP A 1 91 ? -6.812 -1.765 -9.035 1.00 96.19 91 ASP A N 1
ATOM 695 C CA . ASP A 1 91 ? -7.421 -2.967 -8.463 1.00 96.19 91 ASP A CA 1
ATOM 696 C C . ASP A 1 91 ? -6.458 -4.170 -8.495 1.00 96.19 91 ASP A C 1
ATOM 698 O O . ASP A 1 91 ? -6.252 -4.851 -7.483 1.00 96.19 91 ASP A O 1
ATOM 702 N N . HIS A 1 92 ? -5.776 -4.396 -9.621 1.00 96.75 92 HIS A N 1
ATOM 703 C CA . HIS A 1 92 ? -4.774 -5.453 -9.766 1.00 96.75 92 HIS A CA 1
ATOM 704 C C . HIS A 1 92 ? -3.600 -5.246 -8.798 1.00 96.75 92 HIS A C 1
ATOM 706 O O . HIS A 1 92 ? -3.195 -6.181 -8.095 1.00 96.75 92 HIS A O 1
ATOM 712 N N . GLN A 1 93 ? -3.075 -4.020 -8.711 1.00 98.31 93 GLN A N 1
ATOM 713 C CA . GLN A 1 93 ? -1.994 -3.680 -7.782 1.00 98.31 93 GLN A CA 1
ATOM 714 C C . GLN A 1 93 ? -2.420 -3.862 -6.320 1.00 98.31 93 GLN A C 1
ATOM 716 O O . GLN A 1 93 ? -1.684 -4.458 -5.527 1.00 98.31 93 GLN A O 1
ATOM 721 N N . PHE A 1 94 ? -3.617 -3.394 -5.964 1.00 98.50 94 PHE A N 1
ATOM 722 C CA . PHE A 1 94 ? -4.171 -3.518 -4.621 1.00 98.50 94 PHE A CA 1
ATOM 723 C C . PHE A 1 94 ? -4.308 -4.988 -4.213 1.00 98.50 94 PHE A C 1
ATOM 725 O O . PHE A 1 94 ? -3.819 -5.391 -3.154 1.00 98.50 94 PHE A O 1
ATOM 732 N N . ASN A 1 95 ? -4.864 -5.820 -5.096 1.00 97.69 95 ASN A N 1
ATOM 733 C CA . ASN A 1 95 ? -5.012 -7.258 -4.880 1.00 97.69 95 ASN A CA 1
ATOM 734 C C . ASN A 1 95 ? -3.661 -7.970 -4.690 1.00 97.69 95 ASN A C 1
ATOM 736 O O . ASN A 1 95 ? -3.530 -8.839 -3.822 1.00 97.69 95 ASN A O 1
ATOM 740 N N . ILE A 1 96 ? -2.631 -7.589 -5.453 1.00 98.00 96 ILE A N 1
ATOM 741 C CA . ILE A 1 96 ? -1.260 -8.091 -5.269 1.00 98.00 96 ILE A CA 1
ATOM 742 C C . ILE A 1 96 ? -0.725 -7.723 -3.879 1.00 98.00 96 ILE A C 1
ATOM 744 O O . ILE A 1 96 ? -0.149 -8.575 -3.201 1.00 98.00 96 ILE A O 1
ATOM 748 N N . LEU A 1 97 ? -0.934 -6.483 -3.430 1.00 98.50 97 LEU A N 1
ATOM 749 C CA . LEU A 1 97 ? -0.462 -6.004 -2.127 1.00 98.50 97 LEU A CA 1
ATOM 750 C C . LEU A 1 97 ? -1.158 -6.723 -0.967 1.00 98.50 97 LEU A C 1
ATOM 752 O O . LEU A 1 97 ? -0.476 -7.137 -0.027 1.00 98.50 97 LEU A O 1
ATOM 756 N N . MET A 1 98 ? -2.479 -6.930 -1.046 1.00 98.44 98 MET A N 1
ATOM 757 C CA . MET A 1 98 ? -3.217 -7.697 -0.033 1.00 98.44 98 MET A CA 1
ATOM 758 C C . MET A 1 98 ? -2.664 -9.122 0.078 1.00 98.44 98 MET A C 1
ATOM 760 O O . MET A 1 98 ? -2.332 -9.564 1.179 1.00 98.44 98 MET A O 1
ATOM 764 N N . ARG A 1 99 ? -2.468 -9.809 -1.060 1.00 97.12 99 ARG A N 1
ATOM 765 C CA . ARG A 1 99 ? -1.871 -11.157 -1.100 1.00 97.12 99 ARG A CA 1
ATOM 766 C C . ARG A 1 99 ? -0.447 -11.175 -0.550 1.00 97.12 99 ARG A C 1
ATOM 768 O O . ARG A 1 99 ? -0.107 -12.058 0.231 1.00 97.12 99 ARG A O 1
ATOM 775 N N . PHE A 1 100 ? 0.372 -10.187 -0.900 1.00 97.50 100 PHE A N 1
ATOM 776 C CA . PHE A 1 100 ? 1.759 -10.116 -0.446 1.00 97.50 100 PHE A CA 1
ATOM 777 C C . PHE A 1 100 ? 1.885 -9.905 1.073 1.00 97.50 100 PHE A C 1
ATOM 779 O O . PHE A 1 100 ? 2.793 -10.455 1.692 1.00 97.50 100 PHE A O 1
ATOM 786 N N . ILE A 1 101 ? 0.970 -9.155 1.699 1.00 98.06 101 ILE A N 1
ATOM 787 C CA . ILE A 1 101 ? 0.955 -8.944 3.159 1.00 98.06 101 ILE A CA 1
ATOM 788 C C . ILE A 1 101 ? 0.668 -10.240 3.930 1.00 98.06 101 ILE A C 1
ATOM 790 O O . ILE A 1 101 ? 1.199 -10.427 5.032 1.00 98.06 101 ILE A O 1
ATOM 794 N N . VAL A 1 102 ? -0.194 -11.100 3.385 1.00 97.06 102 VAL A N 1
ATOM 795 C CA . VAL A 1 102 ? -0.669 -12.322 4.056 1.00 97.06 102 VAL A CA 1
ATOM 796 C C . VAL A 1 102 ? 0.110 -13.573 3.657 1.00 97.06 102 VAL A C 1
ATOM 798 O O . VAL A 1 102 ? -0.095 -14.627 4.259 1.00 97.06 102 VAL A O 1
ATOM 801 N N . ASP A 1 103 ? 1.016 -13.462 2.684 1.00 95.19 103 ASP A N 1
ATOM 802 C CA . ASP A 1 103 ? 1.882 -14.555 2.251 1.00 95.19 103 ASP A CA 1
ATOM 803 C C . ASP A 1 103 ? 2.807 -15.003 3.396 1.00 95.19 103 ASP A C 1
ATOM 805 O O . ASP A 1 103 ? 3.741 -14.309 3.803 1.00 95.19 103 ASP A O 1
ATOM 809 N N . GLN A 1 104 ? 2.543 -16.204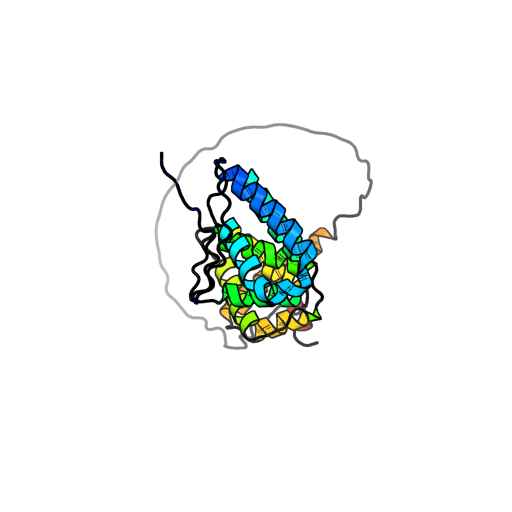 3.910 1.00 91.00 104 GLN A N 1
ATOM 810 C CA . GLN A 1 104 ? 3.260 -16.792 5.042 1.00 91.00 104 GLN A CA 1
ATOM 811 C C . GLN A 1 104 ? 4.695 -17.209 4.694 1.00 91.00 104 GLN A C 1
ATOM 813 O O . GLN A 1 104 ? 5.507 -17.417 5.595 1.00 91.00 104 GLN A O 1
ATOM 818 N N . THR A 1 105 ? 5.026 -17.316 3.404 1.00 92.50 105 THR A N 1
ATOM 819 C CA . THR A 1 105 ? 6.386 -17.629 2.942 1.00 92.50 105 THR A CA 1
ATOM 820 C C . THR A 1 105 ? 7.308 -16.412 2.993 1.00 92.50 105 THR A C 1
ATOM 822 O O . THR A 1 105 ? 8.530 -16.545 2.901 1.00 92.50 105 THR A O 1
ATOM 825 N N . GLN A 1 106 ? 6.739 -15.214 3.160 1.00 88.94 106 GLN A N 1
ATOM 826 C CA . GLN A 1 106 ? 7.469 -13.955 3.176 1.00 88.94 106 GLN A CA 1
ATOM 827 C C . GLN A 1 106 ? 7.619 -13.435 4.607 1.00 88.94 106 GLN A C 1
ATOM 829 O O . GLN A 1 106 ? 6.677 -13.382 5.394 1.00 88.94 106 GLN A O 1
ATOM 834 N N . THR A 1 107 ? 8.823 -12.974 4.942 1.00 91.56 107 THR A N 1
ATOM 835 C CA . THR A 1 107 ? 9.129 -12.345 6.235 1.00 91.56 107 THR A CA 1
ATOM 836 C C . THR A 1 107 ? 9.605 -10.903 6.021 1.00 91.56 107 THR A C 1
ATOM 838 O O . THR A 1 107 ? 10.792 -10.602 6.161 1.00 91.56 107 THR A O 1
ATOM 841 N N . PRO A 1 108 ? 8.701 -9.972 5.640 1.00 93.75 108 PRO A N 1
ATOM 842 C CA . PRO A 1 108 ? 9.087 -8.598 5.340 1.00 93.75 108 PRO A CA 1
ATOM 843 C C . PRO A 1 108 ? 9.715 -7.929 6.567 1.00 93.75 108 PRO A C 1
ATOM 845 O O . PRO A 1 108 ? 9.116 -7.853 7.646 1.00 93.75 108 PRO A O 1
ATOM 848 N N . ASN A 1 109 ? 10.934 -7.418 6.386 1.00 96.00 109 ASN A N 1
ATOM 849 C CA . ASN A 1 109 ? 11.618 -6.634 7.408 1.00 96.00 109 ASN A CA 1
ATOM 850 C C . ASN A 1 109 ? 10.909 -5.278 7.629 1.00 96.00 109 ASN A C 1
ATOM 852 O O . ASN A 1 109 ? 10.014 -4.892 6.874 1.00 96.00 109 ASN A O 1
ATOM 856 N N . LEU A 1 110 ? 11.314 -4.527 8.660 1.00 98.00 110 LEU A N 1
ATOM 857 C CA . LEU A 1 110 ? 10.663 -3.260 9.026 1.00 98.00 110 LEU A CA 1
ATOM 858 C C . LEU A 1 110 ? 10.642 -2.240 7.871 1.00 98.00 110 LEU A C 1
ATOM 860 O O . LEU A 1 110 ? 9.627 -1.577 7.676 1.00 98.00 110 LEU A O 1
ATOM 864 N N . LYS A 1 111 ? 11.716 -2.147 7.073 1.00 97.00 111 LYS A N 1
ATOM 865 C CA . LYS A 1 111 ? 11.786 -1.233 5.922 1.00 97.00 111 LYS A CA 1
ATOM 866 C C . LYS A 1 111 ? 10.854 -1.674 4.786 1.00 97.00 111 LYS A C 1
ATOM 868 O O . LYS A 1 111 ? 10.155 -0.831 4.231 1.00 97.00 111 LYS A O 1
ATOM 873 N N . VAL A 1 112 ? 10.778 -2.979 4.492 1.00 98.12 112 VAL A N 1
ATOM 874 C CA . VAL A 1 112 ? 9.826 -3.524 3.502 1.00 98.12 112 VAL A CA 1
ATOM 875 C C . VAL A 1 112 ? 8.385 -3.247 3.935 1.00 98.12 112 VAL A C 1
ATOM 877 O O . VAL A 1 112 ? 7.595 -2.784 3.120 1.00 98.12 112 VAL A O 1
ATOM 880 N N . LYS A 1 113 ? 8.041 -3.450 5.217 1.00 98.50 113 LYS A N 1
ATOM 881 C CA . LYS A 1 113 ? 6.702 -3.113 5.738 1.00 98.50 113 LYS A CA 1
ATOM 882 C C . LYS A 1 113 ? 6.358 -1.642 5.495 1.00 98.50 113 LYS A C 1
ATOM 884 O O . LYS A 1 113 ? 5.283 -1.353 4.985 1.00 98.50 113 LYS A O 1
ATOM 889 N N . VAL A 1 114 ? 7.271 -0.717 5.814 1.00 98.56 114 VAL A N 1
ATOM 890 C CA . VAL A 1 114 ? 7.063 0.720 5.552 1.00 98.56 114 VAL A CA 1
ATOM 891 C C . VAL A 1 114 ? 6.865 0.989 4.058 1.00 98.56 114 VAL A C 1
ATOM 893 O O . VAL A 1 114 ? 5.979 1.764 3.709 1.00 98.56 114 VAL A O 1
ATOM 896 N N . ALA A 1 115 ? 7.645 0.353 3.180 1.00 98.44 115 ALA A N 1
ATOM 897 C CA . ALA A 1 115 ? 7.507 0.517 1.733 1.00 98.44 115 ALA A CA 1
ATOM 898 C C . ALA A 1 115 ? 6.141 0.028 1.221 1.00 98.44 115 ALA A C 1
ATOM 900 O O . ALA A 1 115 ? 5.474 0.766 0.501 1.00 98.44 115 ALA A O 1
ATOM 901 N N . ILE A 1 116 ? 5.694 -1.161 1.649 1.00 98.69 116 ILE A N 1
ATOM 902 C CA . ILE A 1 116 ? 4.366 -1.704 1.314 1.00 98.69 116 ILE A CA 1
ATOM 903 C C . ILE A 1 116 ? 3.270 -0.737 1.770 1.00 98.69 116 ILE A C 1
ATOM 905 O O . ILE A 1 116 ? 2.406 -0.369 0.981 1.00 98.69 116 ILE A O 1
ATOM 909 N N . LEU A 1 117 ? 3.322 -0.300 3.032 1.00 98.88 117 LEU A N 1
ATOM 910 C CA . LEU A 1 117 ? 2.306 0.577 3.613 1.00 98.88 117 LEU A CA 1
ATOM 911 C C . LEU A 1 117 ? 2.231 1.920 2.880 1.00 98.88 117 LEU A C 1
ATOM 913 O O . LEU A 1 117 ? 1.146 2.347 2.511 1.00 98.88 117 LEU A O 1
ATOM 917 N N . LYS A 1 118 ? 3.374 2.560 2.605 1.00 98.62 118 LYS A N 1
ATOM 918 C CA . LYS A 1 118 ? 3.411 3.814 1.836 1.00 98.62 118 LYS A CA 1
ATOM 919 C C . LYS A 1 118 ? 2.883 3.642 0.412 1.00 98.62 118 LYS A C 1
ATOM 921 O O . LYS A 1 118 ? 2.239 4.549 -0.105 1.00 98.62 118 LYS A O 1
ATOM 926 N N . TYR A 1 119 ? 3.140 2.493 -0.210 1.00 98.88 119 TYR A N 1
ATOM 927 C CA . TYR A 1 119 ? 2.617 2.206 -1.540 1.00 98.88 119 TYR A CA 1
ATOM 928 C C . TYR A 1 119 ? 1.093 2.063 -1.526 1.00 98.88 119 TYR A C 1
ATOM 930 O O . TYR A 1 119 ? 0.431 2.732 -2.312 1.00 98.88 119 TYR A O 1
ATOM 938 N N . ILE A 1 120 ? 0.539 1.260 -0.605 1.00 98.81 120 ILE A N 1
ATOM 939 C CA . ILE A 1 120 ? -0.918 1.096 -0.433 1.00 98.81 120 ILE A CA 1
ATOM 940 C C . ILE A 1 120 ? -1.578 2.444 -0.165 1.00 98.81 120 ILE A C 1
ATOM 942 O O . ILE A 1 120 ? -2.601 2.755 -0.753 1.00 98.81 120 ILE A O 1
ATOM 946 N N . GLU A 1 121 ? -0.980 3.252 0.702 1.00 98.62 121 GLU A N 1
ATOM 947 C CA . GLU A 1 121 ? -1.479 4.575 1.056 1.00 98.62 121 GLU A CA 1
ATOM 948 C C . GLU A 1 121 ? -1.559 5.509 -0.160 1.00 98.62 121 GLU A C 1
ATOM 950 O O . GLU A 1 121 ? -2.589 6.131 -0.405 1.00 98.62 121 GLU A O 1
ATOM 955 N N . SER A 1 122 ? -0.507 5.549 -0.980 1.00 98.50 122 SER A N 1
ATOM 956 C CA . SER A 1 122 ? -0.489 6.363 -2.202 1.00 98.50 122 SER A CA 1
ATOM 957 C C . SER A 1 122 ? -1.390 5.814 -3.313 1.00 98.50 122 SER A C 1
ATOM 959 O O . SER A 1 122 ? -1.895 6.597 -4.118 1.00 98.50 122 SER A O 1
ATOM 961 N N . LEU A 1 123 ? -1.585 4.493 -3.361 1.00 98.50 123 LEU A N 1
ATOM 962 C CA . LEU A 1 123 ? -2.500 3.817 -4.280 1.00 98.50 123 LEU A CA 1
ATOM 963 C C . LEU A 1 123 ? -3.960 4.113 -3.904 1.00 98.50 123 LEU A C 1
ATOM 965 O O . LEU A 1 123 ? -4.719 4.584 -4.741 1.00 98.50 123 LEU A O 1
ATOM 969 N N . ALA A 1 124 ? -4.322 3.947 -2.629 1.00 98.31 124 ALA A N 1
ATOM 970 C CA . ALA A 1 124 ? -5.676 4.161 -2.119 1.00 98.31 124 ALA A CA 1
ATOM 971 C C . ALA A 1 124 ? -6.184 5.593 -2.342 1.00 98.31 124 ALA A C 1
ATOM 973 O O . ALA A 1 124 ? -7.368 5.783 -2.579 1.00 98.31 124 ALA A O 1
ATOM 974 N N . ARG A 1 125 ? -5.300 6.602 -2.332 1.00 97.00 125 ARG A N 1
ATOM 975 C CA . ARG A 1 125 ? -5.676 7.996 -2.641 1.00 97.00 125 ARG A CA 1
ATOM 976 C C . ARG A 1 125 ? -6.072 8.240 -4.106 1.00 97.00 125 ARG A C 1
ATOM 978 O O . ARG A 1 125 ? -6.535 9.332 -4.415 1.00 97.00 125 ARG A O 1
ATOM 985 N N . GLN A 1 126 ? -5.834 7.281 -4.999 1.00 96.62 126 GLN A N 1
ATOM 986 C CA . GLN A 1 126 ? -6.101 7.389 -6.440 1.00 96.62 126 GLN A CA 1
ATOM 987 C C . GLN A 1 126 ? -7.077 6.324 -6.958 1.00 96.62 126 GLN A C 1
ATOM 989 O O . GLN A 1 126 ? -7.523 6.425 -8.096 1.00 96.62 126 GLN A O 1
ATOM 994 N N . MET A 1 127 ? -7.387 5.315 -6.142 1.00 97.81 127 MET A N 1
ATOM 995 C CA . MET A 1 127 ? -8.324 4.242 -6.473 1.00 97.81 127 MET A CA 1
ATOM 996 C C . MET A 1 127 ? -9.768 4.741 -6.522 1.00 97.81 127 MET A C 1
ATOM 998 O O . MET A 1 127 ? -10.142 5.649 -5.776 1.00 97.81 127 MET A O 1
ATOM 1002 N N . ASP A 1 128 ? -10.588 4.094 -7.350 1.00 97.69 128 ASP A N 1
ATOM 1003 C CA . ASP A 1 128 ? -12.037 4.240 -7.255 1.00 97.69 128 ASP A CA 1
ATOM 1004 C C . ASP A 1 128 ? -12.558 3.437 -6.044 1.00 97.69 128 ASP A C 1
ATOM 1006 O O . ASP A 1 128 ? -12.021 2.365 -5.740 1.00 97.69 128 ASP A O 1
ATOM 1010 N N . PRO A 1 129 ? -13.602 3.900 -5.331 1.00 97.62 129 PRO A N 1
ATOM 1011 C CA . PRO A 1 129 ? -14.181 3.150 -4.219 1.00 97.62 129 PRO A CA 1
ATOM 1012 C C . PRO A 1 129 ? -14.591 1.710 -4.571 1.00 97.62 129 PRO A C 1
ATOM 1014 O O . PRO A 1 129 ? -14.575 0.854 -3.684 1.00 97.62 129 PRO A O 1
ATOM 1017 N N . THR A 1 130 ? -14.949 1.432 -5.831 1.00 96.62 130 THR A N 1
ATOM 1018 C CA . THR A 1 130 ? -15.331 0.089 -6.307 1.00 96.62 130 THR A CA 1
ATOM 1019 C C . THR A 1 130 ? -14.151 -0.879 -6.427 1.00 96.62 130 THR A C 1
ATOM 1021 O O . THR A 1 130 ? -14.356 -2.089 -6.331 1.00 96.62 130 THR A O 1
ATOM 1024 N N . ASP A 1 131 ? -12.917 -0.373 -6.533 1.00 96.69 131 ASP A N 1
ATOM 1025 C CA . ASP A 1 131 ? -11.698 -1.195 -6.542 1.00 96.69 131 ASP A CA 1
ATOM 1026 C C . ASP A 1 131 ? -11.392 -1.784 -5.150 1.00 96.69 131 ASP A C 1
ATOM 1028 O O . ASP A 1 131 ? -10.664 -2.774 -5.013 1.00 96.69 131 ASP A O 1
ATOM 1032 N N . PHE A 1 132 ? -11.934 -1.180 -4.086 1.00 97.88 132 PHE A N 1
ATOM 1033 C CA . PHE A 1 132 ? -11.796 -1.679 -2.723 1.00 97.88 132 PHE A CA 1
ATOM 1034 C C . PHE A 1 132 ? -12.887 -2.707 -2.411 1.00 97.88 132 PHE A C 1
ATOM 1036 O O . PHE A 1 132 ? -14.021 -2.356 -2.103 1.00 97.88 132 PHE A O 1
ATOM 1043 N N . VAL A 1 133 ? -12.519 -3.990 -2.447 1.00 96.25 133 VAL A N 1
ATOM 1044 C CA . VAL A 1 133 ? -13.443 -5.114 -2.228 1.00 96.25 133 VAL A CA 1
ATOM 1045 C C . VAL A 1 133 ? -13.167 -5.815 -0.892 1.00 96.25 133 VAL A C 1
ATOM 1047 O O . VAL A 1 133 ? -12.026 -6.208 -0.601 1.00 96.25 133 VAL A O 1
ATOM 1050 N N . ASN A 1 134 ? -14.214 -6.064 -0.093 1.00 95.56 134 ASN A N 1
ATOM 1051 C CA . ASN A 1 134 ? -14.164 -6.846 1.151 1.00 95.56 134 ASN A CA 1
ATOM 1052 C C . ASN A 1 134 ? -14.018 -8.364 0.894 1.00 95.56 134 ASN A C 1
ATOM 1054 O O . ASN A 1 134 ? -14.900 -9.181 1.182 1.00 95.56 134 ASN A O 1
ATOM 1058 N N . SER A 1 135 ? -12.862 -8.763 0.368 1.00 97.00 135 SER A N 1
ATOM 1059 C CA . SER A 1 135 ? -12.477 -10.165 0.179 1.00 97.00 135 SER A CA 1
ATOM 1060 C C . SER A 1 135 ? -11.889 -10.796 1.455 1.00 97.00 135 SER A C 1
ATOM 1062 O O . SER A 1 135 ? -11.569 -10.111 2.433 1.00 97.00 135 SER A O 1
ATOM 1064 N N . SER A 1 136 ? -11.714 -12.122 1.457 1.00 96.44 136 SER A N 1
ATOM 1065 C CA . SER A 1 136 ? -10.970 -12.834 2.510 1.00 96.44 136 SER A CA 1
ATOM 1066 C C . SER A 1 136 ? -9.536 -12.327 2.654 1.00 96.44 136 SER A C 1
ATOM 1068 O O . SER A 1 136 ? -9.054 -12.121 3.768 1.00 96.44 136 SER A O 1
ATOM 1070 N N . GLU A 1 137 ? -8.872 -12.091 1.530 1.00 96.19 137 GLU A N 1
ATOM 1071 C CA . GLU A 1 137 ? -7.500 -11.621 1.424 1.00 96.19 137 GLU A CA 1
ATOM 1072 C C . GLU A 1 137 ? -7.382 -10.203 1.981 1.00 96.19 137 GLU A C 1
ATOM 1074 O O . GLU A 1 137 ? -6.497 -9.944 2.798 1.00 96.19 137 GLU A O 1
ATOM 1079 N N . THR A 1 138 ? -8.321 -9.317 1.630 1.00 98.25 138 THR A N 1
ATOM 1080 C CA . THR A 1 138 ? -8.385 -7.950 2.166 1.00 98.25 138 THR A CA 1
ATOM 1081 C C . THR A 1 138 ? -8.587 -7.979 3.682 1.00 98.25 138 THR A C 1
ATOM 1083 O O . THR A 1 138 ? -7.860 -7.304 4.408 1.00 98.25 138 THR A O 1
ATOM 1086 N N . ARG A 1 139 ? -9.502 -8.812 4.203 1.00 98.19 139 ARG A N 1
ATOM 1087 C CA . ARG A 1 139 ? -9.723 -8.964 5.657 1.00 98.19 139 ARG A CA 1
ATOM 1088 C C . ARG A 1 139 ? -8.469 -9.414 6.402 1.00 98.19 139 ARG A C 1
ATOM 1090 O O . ARG A 1 139 ? -8.127 -8.846 7.445 1.00 98.19 139 ARG A O 1
ATOM 1097 N N . LEU A 1 140 ? -7.772 -10.421 5.879 1.00 97.88 140 LEU A N 1
ATOM 1098 C CA . LEU A 1 140 ? -6.534 -10.927 6.475 1.00 97.88 140 LEU A CA 1
ATOM 1099 C C . LEU A 1 140 ? -5.413 -9.880 6.414 1.00 97.88 140 LEU A C 1
ATOM 1101 O O . LEU A 1 140 ? -4.704 -9.680 7.405 1.00 97.88 140 LEU A O 1
ATOM 1105 N N . ALA A 1 141 ? -5.286 -9.168 5.293 1.00 98.50 141 ALA A N 1
ATOM 1106 C CA . ALA A 1 141 ? -4.291 -8.118 5.120 1.00 98.50 141 ALA A CA 1
ATOM 1107 C C . ALA A 1 141 ? -4.553 -6.933 6.060 1.00 98.50 141 ALA A C 1
ATOM 1109 O O . ALA A 1 141 ? -3.645 -6.510 6.776 1.00 98.50 141 ALA A O 1
ATOM 1110 N N . VAL A 1 142 ? -5.798 -6.456 6.149 1.00 98.44 142 VAL A N 1
ATOM 1111 C CA . VAL A 1 142 ? -6.201 -5.392 7.083 1.00 98.44 142 VAL A CA 1
ATOM 1112 C C . VAL A 1 142 ? -5.962 -5.823 8.530 1.00 98.44 142 VAL A C 1
ATOM 1114 O O . VAL A 1 142 ? -5.381 -5.059 9.298 1.00 98.44 142 VAL A O 1
ATOM 1117 N N . SER A 1 143 ? -6.288 -7.067 8.897 1.00 97.94 143 SER A N 1
ATOM 1118 C CA . SER A 1 143 ? -5.970 -7.607 10.230 1.00 97.94 143 SER A CA 1
ATOM 1119 C C . SER A 1 143 ? -4.468 -7.534 10.524 1.00 97.94 143 SER A C 1
ATOM 1121 O O . SER A 1 143 ? -4.050 -7.094 11.598 1.00 97.94 143 SER A O 1
ATOM 1123 N N . ARG A 1 144 ? -3.630 -7.904 9.548 1.00 97.94 144 ARG A N 1
ATOM 1124 C CA . ARG A 1 144 ? -2.169 -7.826 9.660 1.00 97.94 144 ARG A CA 1
ATOM 1125 C C . ARG A 1 144 ? -1.685 -6.379 9.796 1.00 97.94 144 ARG A C 1
ATOM 1127 O O . ARG A 1 144 ? -0.840 -6.120 10.652 1.00 97.94 144 ARG A O 1
ATOM 1134 N N . ILE A 1 145 ? -2.246 -5.441 9.034 1.00 98.50 145 ILE A N 1
ATOM 1135 C CA . ILE A 1 145 ? -1.929 -4.007 9.128 1.00 98.50 145 ILE A CA 1
ATOM 1136 C C . ILE A 1 145 ? -2.316 -3.455 10.506 1.00 98.50 145 ILE A C 1
ATOM 1138 O O . ILE A 1 145 ? -1.513 -2.748 11.115 1.00 98.50 145 ILE A O 1
ATOM 1142 N N . ILE A 1 146 ? -3.472 -3.840 11.061 1.00 97.81 146 ILE A N 1
ATOM 1143 C CA . ILE A 1 146 ? -3.859 -3.472 12.432 1.00 97.81 146 ILE A CA 1
ATOM 1144 C C . ILE A 1 146 ? -2.798 -3.959 13.425 1.00 97.81 146 ILE A C 1
ATOM 1146 O O . ILE A 1 146 ? -2.367 -3.182 14.277 1.00 97.81 146 ILE A O 1
ATOM 1150 N N . THR A 1 147 ? -2.281 -5.186 13.280 1.00 97.00 147 THR A N 1
ATOM 1151 C CA . THR A 1 147 ? -1.189 -5.673 14.152 1.00 97.00 147 THR A CA 1
ATOM 1152 C C . THR A 1 147 ? 0.102 -4.857 14.019 1.00 97.00 147 THR A C 1
ATOM 1154 O O . THR A 1 147 ? 0.875 -4.761 14.968 1.00 97.00 147 THR A O 1
ATOM 1157 N N . TRP A 1 148 ? 0.349 -4.231 12.866 1.00 98.00 148 TRP A N 1
ATOM 1158 C CA . TRP A 1 148 ? 1.518 -3.374 12.656 1.00 98.00 148 TRP A CA 1
ATOM 1159 C C . TRP A 1 148 ? 1.371 -1.985 13.287 1.00 98.00 148 TRP A C 1
ATOM 1161 O O . TRP A 1 148 ? 2.383 -1.336 13.554 1.00 98.00 148 TRP A O 1
ATOM 1171 N N . THR A 1 149 ? 0.154 -1.546 13.629 1.00 97.75 149 THR A N 1
ATOM 1172 C CA . THR A 1 149 ? -0.062 -0.285 14.368 1.00 97.75 149 THR A CA 1
ATOM 1173 C C . THR A 1 149 ? 0.545 -0.299 15.775 1.00 97.75 149 THR A C 1
ATOM 1175 O O . THR A 1 149 ? 0.787 0.762 16.351 1.00 97.75 149 THR A O 1
ATOM 1178 N N . THR A 1 150 ? 0.856 -1.485 16.308 1.00 96.88 150 THR A N 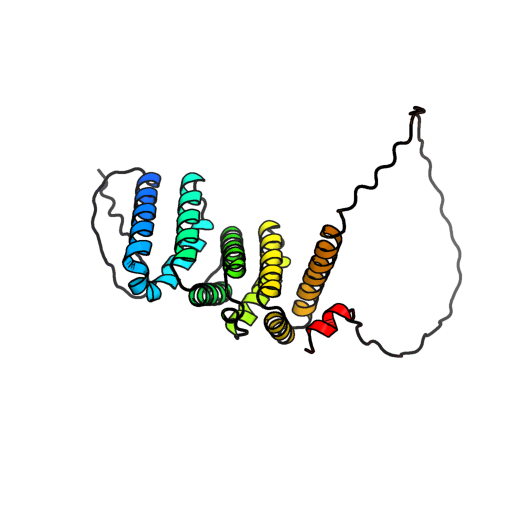1
ATOM 1179 C CA . THR A 1 150 ? 1.504 -1.694 17.610 1.00 96.88 150 THR A CA 1
ATOM 1180 C C . THR A 1 150 ? 2.922 -2.268 17.492 1.00 96.88 150 THR A C 1
ATOM 1182 O O . THR A 1 150 ? 3.485 -2.703 18.492 1.00 96.88 150 THR A O 1
ATOM 1185 N N . GLU A 1 151 ? 3.540 -2.229 16.301 1.00 97.88 151 GLU A N 1
ATOM 1186 C CA . GLU A 1 151 ? 4.908 -2.720 16.058 1.00 97.88 151 GLU A CA 1
ATOM 1187 C C . GLU A 1 151 ? 5.915 -2.069 17.030 1.00 97.88 151 GLU A C 1
ATOM 1189 O O . GLU A 1 151 ? 6.165 -0.864 16.928 1.00 97.88 151 GLU A O 1
ATOM 1194 N N . PRO A 1 152 ? 6.523 -2.817 17.972 1.00 97.75 152 PRO A N 1
ATOM 1195 C CA . PRO A 1 152 ? 7.326 -2.226 19.043 1.00 97.75 152 PRO A CA 1
ATOM 1196 C C . PRO A 1 152 ? 8.622 -1.600 18.527 1.00 97.75 152 PRO A C 1
ATOM 1198 O O . PRO A 1 152 ? 9.042 -0.549 19.015 1.00 97.75 152 PRO A O 1
ATOM 1201 N N . LYS A 1 153 ? 9.236 -2.210 17.506 1.00 97.88 153 LYS A N 1
ATOM 1202 C CA . LYS A 1 153 ? 10.582 -1.851 17.038 1.00 97.88 153 LYS A CA 1
ATOM 1203 C C . LYS A 1 153 ? 10.621 -0.634 16.118 1.00 97.88 153 LYS A C 1
ATOM 1205 O O . LYS A 1 153 ? 11.693 -0.079 15.910 1.00 97.88 153 LYS A O 1
ATOM 1210 N N . SER A 1 154 ? 9.491 -0.231 15.534 1.00 98.44 154 SER A N 1
ATOM 1211 C CA . SER A 1 154 ? 9.469 0.836 14.530 1.00 98.44 154 SER A CA 1
ATOM 1212 C C . SER A 1 154 ? 8.241 1.724 14.661 1.00 98.44 154 SER A C 1
ATOM 1214 O O . SER A 1 154 ? 7.125 1.323 14.340 1.00 98.44 154 SER A O 1
ATOM 1216 N N . SER A 1 155 ? 8.462 2.975 15.066 1.00 98.31 155 SER A N 1
ATOM 1217 C CA . SER A 1 155 ? 7.433 4.015 15.009 1.00 98.31 155 SER A CA 1
ATOM 1218 C C . SER A 1 155 ? 6.976 4.317 13.586 1.00 98.31 155 SER A C 1
ATOM 1220 O O . SER A 1 155 ? 5.821 4.687 13.405 1.00 98.31 155 SER A O 1
ATOM 1222 N N . ASP A 1 156 ? 7.848 4.154 12.592 1.00 98.19 156 ASP A N 1
ATOM 1223 C CA . ASP A 1 156 ? 7.519 4.439 11.193 1.00 98.19 156 ASP A CA 1
ATOM 1224 C C . ASP A 1 156 ? 6.535 3.415 10.638 1.00 98.19 156 ASP A C 1
ATOM 1226 O O . ASP A 1 156 ? 5.573 3.798 9.977 1.00 98.19 156 ASP A O 1
ATOM 1230 N N . VAL A 1 157 ? 6.713 2.133 10.982 1.00 98.75 157 VAL A N 1
ATOM 1231 C CA . VAL A 1 157 ? 5.726 1.088 10.677 1.00 98.75 157 VAL A CA 1
ATOM 1232 C C . VAL A 1 157 ? 4.393 1.417 11.342 1.00 98.75 157 VAL A C 1
ATOM 1234 O O . VAL A 1 157 ? 3.367 1.392 10.666 1.00 98.75 157 VAL A O 1
ATOM 1237 N N . ARG A 1 158 ? 4.400 1.789 12.633 1.00 98.50 158 ARG A N 1
ATOM 1238 C CA . ARG A 1 158 ? 3.166 2.154 13.346 1.00 98.50 158 ARG A CA 1
ATOM 1239 C C . ARG A 1 158 ? 2.444 3.308 12.657 1.00 98.50 158 ARG A C 1
ATOM 1241 O O . ARG A 1 158 ? 1.268 3.177 12.345 1.00 98.50 158 ARG A O 1
ATOM 1248 N N . LYS A 1 159 ? 3.145 4.412 12.379 1.00 98.25 159 LYS A N 1
ATOM 1249 C CA . LYS A 1 159 ? 2.571 5.594 11.717 1.00 98.25 159 LYS A CA 1
ATOM 1250 C C . LYS A 1 159 ? 2.040 5.257 10.325 1.00 98.25 159 LYS A C 1
ATOM 1252 O O . LYS A 1 159 ? 0.894 5.572 10.036 1.00 98.25 159 LYS A O 1
ATOM 1257 N N . ALA A 1 160 ? 2.829 4.581 9.490 1.00 98.62 160 ALA A N 1
ATOM 1258 C CA . ALA A 1 160 ? 2.410 4.221 8.137 1.00 98.62 160 ALA A CA 1
ATOM 1259 C C . ALA A 1 160 ? 1.184 3.292 8.141 1.00 98.62 160 ALA A C 1
ATOM 1261 O O . ALA A 1 160 ? 0.273 3.485 7.344 1.00 98.62 160 ALA A O 1
ATOM 1262 N N . ALA A 1 161 ? 1.117 2.335 9.073 1.00 98.75 161 ALA A N 1
ATOM 1263 C CA . ALA A 1 161 ? -0.035 1.447 9.213 1.00 98.75 161 ALA A CA 1
ATOM 1264 C C . ALA A 1 161 ? -1.300 2.216 9.604 1.00 98.75 161 ALA A C 1
ATOM 1266 O O . ALA A 1 161 ? -2.369 1.949 9.064 1.00 98.75 161 ALA A O 1
ATOM 126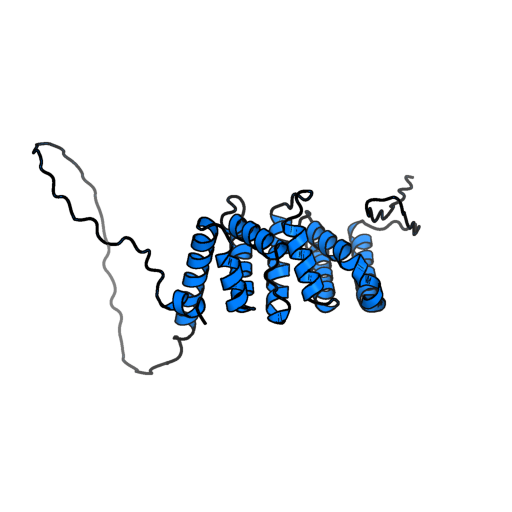7 N N . GLN A 1 162 ? -1.179 3.196 10.505 1.00 98.44 162 GLN A N 1
ATOM 1268 C CA . GLN A 1 162 ? -2.312 4.032 10.890 1.00 98.44 162 GLN A CA 1
ATOM 1269 C C . GLN A 1 162 ? -2.840 4.856 9.714 1.00 98.44 162 GLN A C 1
ATOM 1271 O O . GLN A 1 162 ? -4.050 4.892 9.508 1.00 98.44 162 GLN A O 1
ATOM 1276 N N . VAL A 1 163 ? -1.945 5.466 8.931 1.00 98.25 163 VAL A N 1
ATOM 1277 C CA . VAL A 1 163 ? -2.338 6.239 7.744 1.00 98.25 163 VAL A CA 1
ATOM 1278 C C . VAL A 1 163 ? -3.022 5.337 6.718 1.00 98.25 163 VAL A C 1
ATOM 1280 O O . VAL A 1 163 ? -4.084 5.702 6.241 1.00 98.25 163 VAL A O 1
ATOM 1283 N N . VAL A 1 164 ? -2.505 4.130 6.456 1.00 98.75 164 VAL A N 1
ATOM 1284 C CA . VAL A 1 164 ? -3.168 3.176 5.547 1.00 98.75 164 VAL A CA 1
ATOM 1285 C C . VAL A 1 164 ? -4.597 2.862 5.991 1.00 98.75 164 VAL A C 1
ATOM 1287 O O . VAL A 1 164 ? -5.501 2.895 5.166 1.00 98.75 164 VAL A O 1
ATOM 1290 N N . LEU A 1 165 ? -4.830 2.585 7.279 1.00 98.56 165 LEU A N 1
ATOM 1291 C CA . LEU A 1 165 ? -6.185 2.297 7.771 1.00 98.56 165 LEU A CA 1
ATOM 1292 C C . LEU A 1 165 ? -7.131 3.494 7.604 1.00 98.56 165 LEU A C 1
ATOM 1294 O O . LEU A 1 165 ? -8.303 3.293 7.306 1.00 98.56 165 LEU A O 1
ATOM 1298 N N . ILE A 1 166 ? -6.625 4.718 7.769 1.00 98.00 166 ILE A N 1
ATOM 1299 C CA . ILE A 1 166 ? -7.393 5.944 7.514 1.00 98.00 166 ILE A CA 1
ATOM 1300 C C . ILE A 1 166 ? -7.689 6.080 6.020 1.00 98.00 166 ILE A C 1
ATOM 1302 O O . ILE A 1 166 ? -8.845 6.248 5.657 1.00 98.00 166 ILE A O 1
ATOM 1306 N N . SER A 1 167 ? -6.687 5.932 5.150 1.00 98.38 167 SER A N 1
ATOM 1307 C CA . SER A 1 167 ? -6.866 6.070 3.701 1.00 98.38 167 SER A CA 1
ATOM 1308 C C . SER A 1 167 ? -7.835 5.039 3.126 1.00 98.38 167 SER A C 1
ATOM 1310 O O . SER A 1 167 ? -8.622 5.376 2.253 1.00 98.38 167 SER A O 1
ATOM 1312 N N . LEU A 1 168 ? -7.830 3.798 3.625 1.00 98.38 168 LEU A N 1
ATOM 1313 C CA . LEU A 1 168 ? -8.803 2.782 3.205 1.00 98.38 168 LEU A CA 1
ATOM 1314 C C . LEU A 1 168 ? -10.215 3.076 3.724 1.00 98.38 168 LEU A C 1
ATOM 1316 O O . LEU A 1 168 ? -11.190 2.831 3.019 1.00 98.38 168 LEU A O 1
ATOM 1320 N N . PHE A 1 169 ? -10.329 3.621 4.936 1.00 97.94 169 PHE A N 1
ATOM 1321 C CA . PHE A 1 169 ? -11.609 4.074 5.474 1.00 97.94 169 PHE A CA 1
ATOM 1322 C C . PHE A 1 169 ? -12.189 5.246 4.667 1.00 97.94 169 PHE A C 1
ATOM 1324 O O . PHE A 1 169 ? -13.390 5.270 4.407 1.00 97.94 169 PHE A O 1
ATOM 1331 N N . GLU A 1 170 ? -11.352 6.200 4.260 1.00 96.69 170 GLU A N 1
ATOM 1332 C CA . GLU A 1 170 ? -11.755 7.348 3.438 1.00 96.69 170 GLU A CA 1
ATOM 1333 C C . GLU A 1 170 ? -12.059 6.960 1.988 1.00 96.69 170 GLU A C 1
ATOM 1335 O O . GLU A 1 170 ? -12.947 7.555 1.385 1.00 96.69 170 GLU A O 1
ATOM 1340 N N . LEU A 1 171 ? -11.367 5.949 1.449 1.00 98.00 171 LEU A N 1
ATOM 1341 C CA . LEU A 1 171 ? -11.610 5.424 0.104 1.00 98.00 171 LEU A CA 1
ATOM 1342 C C . LEU A 1 171 ? -13.030 4.858 -0.034 1.00 98.00 171 LEU A C 1
ATOM 1344 O O . LEU A 1 171 ? -13.728 5.176 -0.991 1.00 98.00 171 LEU A O 1
ATOM 1348 N N . ASN A 1 172 ? -13.468 4.023 0.912 1.00 97.81 172 ASN A N 1
ATOM 1349 C CA . ASN A 1 172 ? -14.812 3.446 0.885 1.00 97.81 172 ASN A CA 1
ATOM 1350 C C . ASN A 1 172 ? -15.288 3.111 2.307 1.00 97.81 172 ASN A C 1
ATOM 1352 O O . ASN A 1 172 ? -15.102 2.002 2.817 1.00 97.81 172 ASN A O 1
ATOM 1356 N N . THR A 1 173 ? -15.900 4.099 2.965 1.00 96.50 173 THR A N 1
ATOM 1357 C CA . THR A 1 173 ? -16.321 3.988 4.368 1.00 96.50 173 THR A CA 1
ATOM 1358 C C . THR A 1 173 ? -17.309 2.842 4.633 1.00 96.50 173 THR A C 1
ATOM 1360 O O . THR A 1 173 ? -17.056 2.097 5.587 1.00 96.50 173 THR A O 1
ATOM 1363 N N . PRO A 1 174 ? -18.393 2.648 3.849 1.00 97.38 174 PRO A N 1
ATOM 1364 C CA . PRO A 1 174 ? -19.319 1.530 4.058 1.00 97.38 174 PRO A CA 1
ATOM 1365 C C . PRO A 1 174 ? -18.636 0.163 3.939 1.00 97.38 174 PRO A C 1
ATOM 1367 O O . PRO A 1 174 ? -18.781 -0.690 4.817 1.00 97.38 174 PRO A O 1
ATOM 1370 N N . GLU A 1 175 ? -17.813 -0.027 2.908 1.00 97.62 175 GLU A N 1
ATOM 1371 C CA . GLU A 1 175 ? -17.151 -1.309 2.670 1.00 97.62 175 GLU A CA 1
ATOM 1372 C C . GLU A 1 175 ? -16.096 -1.606 3.748 1.00 97.62 175 GLU A C 1
ATOM 1374 O O . GLU A 1 175 ? -16.013 -2.721 4.272 1.00 97.62 175 GLU A O 1
ATOM 1379 N N . PHE A 1 176 ? -15.317 -0.596 4.153 1.00 97.94 176 PHE A N 1
ATOM 1380 C CA . PHE A 1 176 ? -14.320 -0.740 5.217 1.00 97.94 176 PHE A CA 1
ATOM 1381 C C . PHE A 1 176 ? -14.975 -1.046 6.570 1.00 97.94 176 PHE A C 1
ATOM 1383 O O . PHE A 1 176 ? -14.474 -1.847 7.363 1.00 97.94 176 PHE A O 1
ATOM 1390 N N . THR A 1 177 ? -16.126 -0.432 6.819 1.00 96.00 177 THR A N 1
ATOM 1391 C CA . THR A 1 177 ? -16.984 -0.679 7.978 1.00 96.00 177 THR A CA 1
ATOM 1392 C C . THR A 1 177 ? -17.460 -2.131 8.020 1.00 96.00 177 THR A C 1
ATOM 1394 O O . THR A 1 177 ? -17.259 -2.816 9.029 1.00 96.00 177 THR A O 1
ATOM 1397 N N . MET A 1 178 ? -18.016 -2.634 6.913 1.00 97.06 178 MET A N 1
ATOM 1398 C CA . MET A 1 178 ? -18.427 -4.035 6.793 1.00 97.06 178 MET A CA 1
ATOM 1399 C C . MET A 1 178 ? -17.246 -4.994 6.976 1.00 97.06 178 MET A C 1
ATOM 1401 O O . MET A 1 178 ? -17.375 -6.031 7.632 1.00 97.06 178 MET A O 1
ATOM 1405 N N . LEU A 1 179 ? -16.076 -4.636 6.443 1.00 97.88 179 LEU A N 1
ATOM 1406 C CA . LEU A 1 179 ? -14.846 -5.401 6.606 1.00 97.88 179 LEU A CA 1
ATOM 1407 C C . LEU A 1 179 ? -14.452 -5.513 8.083 1.00 97.88 179 LEU A C 1
ATOM 1409 O O . LEU A 1 179 ? -14.228 -6.627 8.564 1.00 97.88 179 LEU A O 1
ATOM 1413 N N . LEU A 1 180 ? -14.399 -4.394 8.816 1.00 96.75 180 LEU A N 1
ATOM 1414 C CA . LEU A 1 180 ? -14.069 -4.396 10.245 1.00 96.75 180 LEU A CA 1
ATOM 1415 C C . LEU A 1 180 ? -15.065 -5.219 11.066 1.00 96.75 180 LEU A C 1
ATOM 1417 O O . LEU A 1 180 ? -14.641 -5.938 11.973 1.00 96.75 180 LEU A O 1
ATOM 1421 N N . GLY A 1 181 ? -16.359 -5.165 10.736 1.00 96.69 181 GLY A N 1
ATOM 1422 C CA . GLY A 1 181 ? -17.397 -5.951 11.411 1.00 96.69 181 GLY A CA 1
ATOM 1423 C C . GLY A 1 181 ? -17.147 -7.465 11.374 1.00 96.69 181 GLY A C 1
ATOM 1424 O O . GLY A 1 181 ? -17.514 -8.171 12.312 1.00 96.69 181 GLY A O 1
ATOM 1425 N N . ALA A 1 182 ? -16.453 -7.957 10.343 1.00 96.44 182 ALA A N 1
ATOM 1426 C CA . ALA A 1 182 ? -16.086 -9.365 10.195 1.00 96.44 182 ALA A CA 1
ATOM 1427 C C . ALA A 1 182 ? -14.798 -9.770 10.948 1.00 96.44 182 ALA A C 1
ATOM 1429 O O . ALA A 1 182 ? -14.436 -10.948 10.950 1.00 96.44 182 ALA A O 1
ATOM 1430 N N . LEU A 1 183 ? -14.079 -8.825 11.568 1.00 95.88 183 LEU A N 1
ATOM 1431 C CA . LEU A 1 183 ? -12.833 -9.096 12.295 1.00 95.88 183 LEU A CA 1
ATOM 1432 C C . LEU A 1 183 ? -13.073 -9.324 13.799 1.00 95.88 183 LEU A C 1
ATOM 1434 O O . LEU A 1 183 ? -14.041 -8.807 14.355 1.00 95.88 183 LEU A O 1
ATOM 1438 N N . PRO A 1 184 ? -12.169 -10.032 14.508 1.00 96.25 184 PRO A N 1
ATOM 1439 C CA . PRO A 1 184 ? -12.197 -10.133 15.967 1.00 96.25 184 PRO A CA 1
ATOM 1440 C C . PRO A 1 184 ? -12.318 -8.781 16.686 1.00 96.25 184 PRO A C 1
ATOM 1442 O O . PRO A 1 184 ? -11.710 -7.787 16.283 1.00 96.25 184 PRO A O 1
ATOM 1445 N N . LYS A 1 185 ? -13.041 -8.763 17.814 1.00 94.69 185 LYS A N 1
ATOM 1446 C CA . LYS A 1 185 ? -13.394 -7.530 18.541 1.00 94.69 185 LYS A CA 1
ATOM 1447 C C . LYS A 1 185 ? -12.186 -6.674 18.944 1.00 94.69 185 LYS A C 1
ATOM 1449 O O . LYS A 1 185 ? -12.235 -5.453 18.847 1.00 94.69 185 LYS A O 1
ATOM 1454 N N . THR A 1 186 ? -11.069 -7.305 19.298 1.00 92.50 186 THR A N 1
ATOM 1455 C CA . THR A 1 186 ? -9.811 -6.617 19.628 1.00 92.50 186 THR A CA 1
ATOM 1456 C C . THR A 1 186 ? -9.265 -5.776 18.470 1.00 92.50 186 THR A C 1
ATOM 1458 O O . THR A 1 186 ? -8.744 -4.684 18.697 1.00 92.50 186 THR A O 1
ATOM 1461 N N . PHE A 1 187 ? -9.404 -6.246 17.227 1.00 94.25 187 PHE A N 1
ATOM 1462 C CA . PHE A 1 187 ? -9.004 -5.489 16.041 1.00 94.25 187 PHE A CA 1
ATOM 1463 C C . PHE A 1 187 ? -9.977 -4.351 15.747 1.00 94.25 187 PHE A C 1
ATOM 1465 O O . PHE A 1 187 ? -9.534 -3.244 15.435 1.00 94.25 187 PHE A O 1
ATOM 1472 N N . GLN A 1 188 ? -11.280 -4.596 15.915 1.00 95.50 188 GLN A N 1
ATOM 1473 C CA . GLN A 1 188 ? -12.305 -3.562 15.767 1.00 95.50 188 GLN A CA 1
ATOM 1474 C C . GLN A 1 188 ? -12.062 -2.392 16.723 1.00 95.5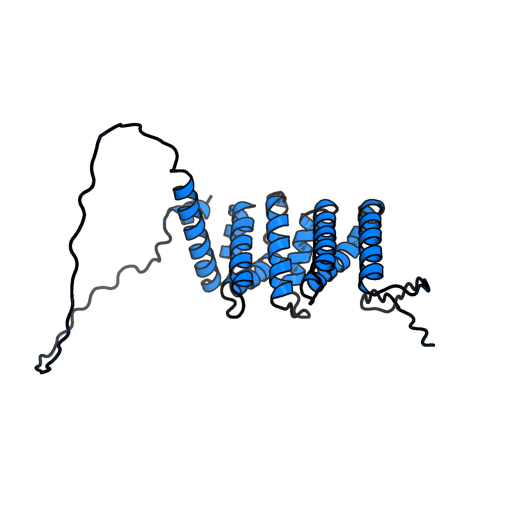0 188 GLN A C 1
ATOM 1476 O O . GLN A 1 188 ? -12.084 -1.238 16.299 1.00 95.50 188 GLN A O 1
ATOM 1481 N N . ASP A 1 189 ? -11.796 -2.674 17.999 1.00 91.69 189 ASP A N 1
ATOM 1482 C CA . ASP A 1 189 ? -11.612 -1.640 19.019 1.00 91.69 189 ASP A CA 1
ATOM 1483 C C . ASP A 1 189 ? -10.349 -0.804 18.749 1.00 91.69 189 ASP A C 1
ATOM 1485 O O . ASP A 1 189 ? -10.372 0.427 18.858 1.00 91.69 189 ASP A O 1
ATOM 1489 N N . GLY A 1 190 ? -9.261 -1.458 18.321 1.00 89.94 190 GLY A N 1
ATOM 1490 C CA . GLY A 1 190 ? -8.025 -0.789 17.911 1.00 89.94 190 GLY A CA 1
ATOM 1491 C C . GLY A 1 190 ? -8.224 0.150 16.717 1.00 89.94 190 GLY A C 1
ATOM 1492 O O . GLY A 1 190 ? -7.809 1.311 16.773 1.00 89.94 190 GLY A O 1
ATOM 1493 N N . ALA A 1 191 ? -8.899 -0.324 15.665 1.00 92.25 191 ALA A N 1
ATOM 1494 C CA . ALA A 1 191 ? -9.179 0.466 14.467 1.00 92.25 191 ALA A CA 1
ATOM 1495 C C . ALA A 1 191 ? -10.177 1.604 14.745 1.00 92.25 191 ALA A C 1
ATOM 1497 O O . ALA A 1 191 ? -9.937 2.747 14.366 1.00 92.25 191 ALA A O 1
ATOM 1498 N N . THR A 1 192 ? -11.253 1.336 15.487 1.00 91.19 192 THR A N 1
ATOM 1499 C CA . THR A 1 192 ? -12.287 2.338 15.797 1.00 91.19 192 THR A CA 1
ATOM 1500 C C . THR A 1 192 ? -11.717 3.502 16.603 1.00 91.19 192 THR A C 1
ATOM 1502 O O . THR A 1 192 ? -11.988 4.661 16.292 1.00 91.19 192 THR A O 1
ATOM 1505 N N . LYS A 1 193 ? -10.871 3.225 17.606 1.00 92.56 193 LYS A N 1
ATOM 1506 C CA . LYS A 1 193 ? -10.206 4.275 18.395 1.00 92.56 193 LYS A CA 1
ATOM 1507 C C . LYS A 1 193 ? -9.341 5.185 17.519 1.00 92.56 193 LYS A C 1
ATOM 1509 O O . LYS A 1 193 ? -9.318 6.399 17.713 1.00 92.56 193 LYS A O 1
ATOM 1514 N N . LEU A 1 194 ? -8.626 4.596 16.566 1.00 94.94 194 LEU A N 1
ATOM 1515 C CA . LEU A 1 194 ? -7.779 5.311 15.619 1.00 94.94 194 LEU A CA 1
ATOM 1516 C C . LEU A 1 194 ? -8.611 6.223 14.706 1.00 94.94 194 LEU A C 1
ATOM 1518 O O . LEU A 1 194 ? -8.313 7.413 14.609 1.00 94.94 194 LEU A O 1
ATOM 1522 N N . LEU A 1 195 ? -9.686 5.698 14.115 1.00 94.38 195 LEU A N 1
ATOM 1523 C CA . LEU A 1 195 ? -10.572 6.450 13.219 1.00 94.38 195 LEU A CA 1
ATOM 1524 C C . LEU A 1 195 ? -11.316 7.582 13.943 1.00 94.38 195 LEU A C 1
ATOM 1526 O O . LEU A 1 195 ? -11.404 8.697 13.434 1.00 94.38 195 LEU A O 1
ATOM 1530 N N . GLN A 1 196 ? -11.784 7.341 15.172 1.00 92.19 196 GLN A N 1
ATOM 1531 C CA . GLN A 1 196 ? -12.415 8.378 15.996 1.00 92.19 196 GLN A CA 1
ATOM 1532 C C . GLN A 1 196 ? -11.462 9.539 16.298 1.00 92.19 196 GLN A C 1
ATOM 1534 O O . GLN A 1 196 ? -11.878 10.699 16.293 1.00 92.19 196 GLN A O 1
ATOM 1539 N N . ASN A 1 197 ? -10.187 9.244 16.564 1.00 92.25 197 ASN A N 1
ATOM 1540 C CA . ASN A 1 197 ? -9.177 10.279 16.769 1.00 92.25 197 ASN A CA 1
ATOM 1541 C C . ASN A 1 197 ? -8.928 11.078 15.484 1.00 92.25 197 ASN A C 1
ATOM 1543 O O . ASN A 1 197 ? -8.808 12.300 15.555 1.00 92.25 197 ASN A O 1
ATOM 1547 N N . HIS A 1 198 ? -8.896 10.410 14.327 1.00 91.25 198 HIS A N 1
ATOM 1548 C CA . HIS A 1 198 ? -8.743 11.069 13.032 1.00 91.25 198 HIS A CA 1
ATOM 1549 C C . HIS A 1 198 ? -9.888 12.054 12.752 1.00 91.25 198 HIS A C 1
ATOM 1551 O O . HIS A 1 198 ? -9.634 13.227 12.477 1.00 91.25 198 HIS A O 1
ATOM 1557 N N . LEU A 1 199 ? -11.142 11.620 12.924 1.00 90.38 199 LEU A N 1
ATOM 1558 C CA . LEU A 1 199 ? -12.322 12.448 12.657 1.00 90.38 199 LEU A CA 1
ATOM 1559 C C . LEU A 1 199 ? -12.381 13.694 13.558 1.00 90.38 199 LEU A C 1
ATOM 1561 O O . LEU A 1 199 ? -12.628 14.792 13.067 1.00 90.38 199 LEU A O 1
ATOM 1565 N N . LYS A 1 200 ? -12.072 13.541 14.856 1.00 89.69 200 LYS A N 1
ATOM 1566 C CA . LYS A 1 200 ? -11.990 14.665 15.811 1.00 89.69 200 LYS A CA 1
ATOM 1567 C C . LYS A 1 200 ? -10.896 15.669 15.450 1.00 89.69 200 LYS A C 1
ATOM 1569 O O . LYS A 1 200 ? -11.059 16.870 15.651 1.00 89.69 200 LYS A O 1
ATOM 1574 N N . ASN A 1 201 ? -9.758 15.180 14.961 1.00 83.69 201 ASN A N 1
ATOM 1575 C CA . ASN A 1 201 ? -8.647 16.045 14.587 1.00 83.69 201 ASN A CA 1
ATOM 1576 C C . ASN A 1 201 ? -8.943 16.788 13.278 1.00 83.69 201 ASN A C 1
ATOM 1578 O O . ASN A 1 201 ? -8.681 17.984 13.191 1.00 83.69 201 ASN A O 1
ATOM 1582 N N . SER A 1 202 ? -9.565 16.110 12.309 1.00 81.44 202 SER A N 1
ATOM 1583 C CA . SER A 1 202 ? -10.017 16.715 11.054 1.00 81.44 202 SER A CA 1
ATOM 1584 C C . SER A 1 202 ? -11.036 17.840 11.304 1.00 81.44 202 SER A C 1
ATOM 1586 O O . SER A 1 202 ? -10.836 18.964 10.839 1.00 81.44 202 SER A O 1
ATOM 1588 N N . SER A 1 203 ? -12.032 17.622 12.177 1.00 72.88 203 SER A N 1
ATOM 1589 C CA . SER A 1 203 ? -13.035 18.644 12.529 1.00 72.88 203 SER A CA 1
ATOM 1590 C C . SER A 1 203 ? -12.470 19.891 13.228 1.00 72.88 203 SER A C 1
ATOM 1592 O O . SER A 1 203 ? -13.039 20.974 13.103 1.00 72.88 203 SER A O 1
ATOM 1594 N N . ASN A 1 204 ? -11.341 19.773 13.934 1.00 62.91 204 ASN A N 1
ATOM 1595 C CA . ASN A 1 204 ? -10.680 20.913 14.585 1.00 62.91 204 ASN A CA 1
ATOM 1596 C C . ASN A 1 204 ? -9.806 21.731 13.617 1.00 62.91 204 ASN A C 1
ATOM 1598 O O . ASN A 1 204 ? -9.505 22.892 13.891 1.00 62.91 204 ASN A O 1
ATOM 1602 N N . THR A 1 205 ? -9.390 21.151 12.485 1.00 58.28 205 THR A N 1
ATOM 1603 C CA . THR A 1 205 ? -8.622 21.877 11.457 1.00 58.28 205 THR A CA 1
ATOM 1604 C C . THR A 1 205 ? -9.505 22.748 10.562 1.00 58.28 205 THR A C 1
ATOM 1606 O O . THR A 1 205 ? -9.042 23.771 10.065 1.00 58.28 205 THR A O 1
ATOM 1609 N N . SER A 1 206 ? -10.795 22.421 10.434 1.00 51.53 206 SER A N 1
ATOM 1610 C CA . SER A 1 206 ? -11.781 23.217 9.690 1.00 51.53 206 SER A CA 1
ATOM 1611 C C . SER A 1 206 ? -12.340 24.430 10.453 1.00 51.53 206 SER A C 1
ATOM 1613 O O . SER A 1 206 ? -13.106 25.197 9.880 1.00 51.53 206 SER A O 1
ATOM 1615 N N . SER A 1 207 ? -11.979 24.638 11.728 1.00 48.91 207 SER A N 1
ATOM 1616 C CA . SER A 1 207 ? -12.511 25.729 12.568 1.00 48.91 207 SER A CA 1
ATOM 1617 C C . SER A 1 207 ? -11.550 26.909 12.790 1.00 48.91 207 SER A C 1
ATOM 1619 O O . SER A 1 207 ? -11.805 27.745 13.655 1.00 48.91 207 SER A O 1
ATOM 1621 N N . VAL A 1 208 ? -10.455 27.019 12.026 1.00 50.09 208 VAL A N 1
ATOM 1622 C CA . VAL A 1 208 ? -9.505 28.150 12.112 1.00 50.09 208 VAL A CA 1
ATOM 1623 C C . VAL A 1 208 ? -9.582 29.018 10.852 1.00 50.09 208 VAL A C 1
ATOM 1625 O O . VAL A 1 208 ? -8.644 29.113 10.070 1.00 50.09 208 VAL A O 1
ATOM 1628 N N . SER A 1 209 ? -10.723 29.679 10.654 1.00 45.56 209 SER A N 1
ATOM 1629 C CA . SER A 1 209 ? -10.853 30.790 9.703 1.00 45.56 209 SER A CA 1
ATOM 1630 C C . SER A 1 209 ? -11.931 31.774 10.164 1.00 45.56 209 SER A C 1
ATOM 1632 O O . SER A 1 209 ? -13.090 31.694 9.764 1.00 45.56 209 SER A O 1
ATOM 1634 N N . SER A 1 210 ? -11.539 32.704 11.035 1.00 36.97 210 SER A N 1
ATOM 1635 C CA . SER A 1 210 ? -12.206 33.998 11.253 1.00 36.97 210 SER A CA 1
ATOM 1636 C C . SER A 1 210 ? -11.232 34.947 11.962 1.00 36.97 210 SER A C 1
ATOM 1638 O O . SER A 1 210 ? -11.036 34.813 13.170 1.00 36.97 210 SER A O 1
ATOM 1640 N N . PRO A 1 211 ? -10.577 35.892 11.262 1.00 43.94 211 PRO A N 1
ATOM 1641 C CA . PRO A 1 211 ? -9.838 36.953 11.926 1.00 43.94 211 PRO A CA 1
ATOM 1642 C C . PRO A 1 211 ? -10.819 38.064 12.321 1.00 43.94 211 PRO A C 1
ATOM 1644 O O . PRO A 1 211 ? -11.188 38.905 11.503 1.00 43.94 211 PRO A O 1
ATOM 1647 N N . SER A 1 212 ? -11.244 38.084 13.585 1.00 38.06 212 SER A N 1
ATOM 1648 C CA . SER A 1 212 ? -11.860 39.283 14.163 1.00 38.06 212 SER A CA 1
ATOM 1649 C C . SER A 1 212 ? -10.769 40.301 14.483 1.00 38.06 212 SER A C 1
ATOM 1651 O O . SER A 1 212 ? -9.992 40.134 15.421 1.00 38.06 212 SER A O 1
ATOM 1653 N N . ASN A 1 213 ? -10.721 41.372 13.692 1.00 45.78 213 ASN A N 1
ATOM 1654 C CA . ASN A 1 213 ? -9.987 42.590 14.011 1.00 45.78 213 ASN A CA 1
ATOM 1655 C C . ASN A 1 213 ? -10.605 43.257 15.246 1.00 45.78 213 ASN A C 1
ATOM 1657 O O . ASN A 1 213 ? -11.738 43.733 15.193 1.00 45.78 213 ASN A O 1
ATOM 1661 N N . THR A 1 214 ? -9.846 43.402 16.331 1.00 40.81 214 THR A N 1
ATOM 1662 C CA . THR A 1 214 ? -10.052 44.522 17.258 1.00 40.81 214 TH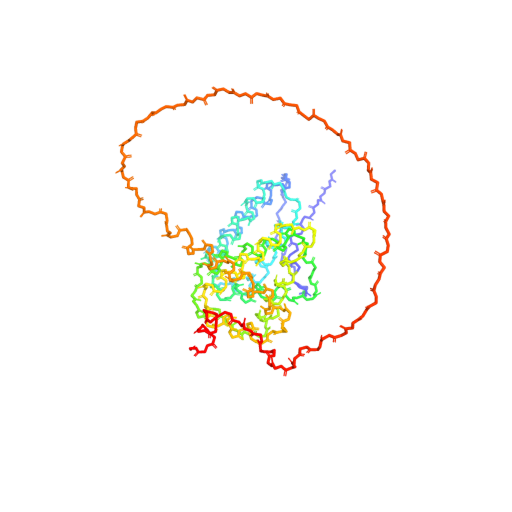R A CA 1
ATOM 1663 C C . THR A 1 214 ? -8.713 44.980 17.826 1.00 40.81 214 THR A C 1
ATOM 1665 O O . THR A 1 214 ? -8.018 44.269 18.546 1.00 40.81 214 THR A O 1
ATOM 1668 N N . ILE A 1 215 ? -8.356 46.199 17.432 1.00 45.84 215 ILE A N 1
ATOM 1669 C CA . ILE A 1 215 ? -7.222 46.996 17.890 1.00 45.84 215 ILE A CA 1
ATOM 1670 C C . ILE A 1 215 ? -7.468 47.404 19.350 1.00 45.84 215 ILE A C 1
ATOM 1672 O O . ILE A 1 215 ? -8.515 47.967 19.660 1.00 45.84 215 ILE A O 1
ATOM 1676 N N . GLY A 1 216 ? -6.495 47.163 20.237 1.00 35.88 216 GLY A N 1
ATOM 1677 C CA . GLY A 1 216 ? -6.632 47.474 21.665 1.00 35.88 216 GLY A CA 1
ATOM 1678 C C . GLY A 1 216 ? -5.345 47.376 22.499 1.00 35.88 216 GLY A C 1
ATOM 1679 O O . GLY A 1 216 ? -5.272 46.587 23.424 1.00 35.88 216 GLY A O 1
ATOM 1680 N N . ARG A 1 217 ? -4.326 48.170 22.145 1.00 36.84 217 ARG A N 1
ATOM 1681 C CA . ARG A 1 217 ? -3.514 49.026 23.051 1.00 36.84 217 ARG A CA 1
ATOM 1682 C C . ARG A 1 217 ? -3.027 48.467 24.428 1.00 36.84 217 ARG A C 1
ATOM 1684 O O . ARG A 1 217 ? -3.747 48.580 25.404 1.00 36.84 217 ARG A O 1
ATOM 1691 N N . THR A 1 218 ? -1.738 48.053 24.478 1.00 33.72 218 THR A N 1
ATOM 1692 C CA . THR A 1 218 ? -0.643 48.275 25.499 1.00 33.72 218 THR A CA 1
ATOM 1693 C C . THR A 1 218 ? -0.861 48.091 27.029 1.00 33.72 218 THR A C 1
ATOM 1695 O O . THR A 1 218 ? -1.945 48.403 27.502 1.00 33.72 218 THR A O 1
ATOM 1698 N N . PRO A 1 219 ? 0.194 47.910 27.879 1.00 44.03 219 PRO A N 1
ATOM 1699 C CA . PRO A 1 219 ? 1.530 47.310 27.693 1.00 44.03 219 PRO A CA 1
ATOM 1700 C C . PRO A 1 219 ? 1.986 46.338 28.829 1.00 44.03 219 PRO A C 1
ATOM 1702 O O . PRO A 1 219 ? 1.339 46.148 29.853 1.00 44.03 219 PRO A O 1
ATOM 1705 N N . SER A 1 220 ? 3.178 45.768 28.609 1.00 34.94 220 SER A N 1
ATOM 1706 C CA . SER A 1 220 ? 3.996 44.879 29.453 1.00 34.94 220 SER A CA 1
ATOM 1707 C C . SER A 1 220 ? 4.413 45.440 30.828 1.00 34.94 220 SER A C 1
ATOM 1709 O O . SER A 1 220 ? 4.781 46.611 30.943 1.00 34.94 220 SER A O 1
ATOM 1711 N N . ARG A 1 221 ? 4.468 44.565 31.849 1.00 34.41 221 ARG A N 1
ATOM 1712 C CA . ARG A 1 221 ? 5.204 44.776 33.111 1.00 34.41 221 ARG A CA 1
ATOM 1713 C C . ARG A 1 221 ? 5.829 43.455 33.602 1.00 34.41 221 ARG A C 1
ATOM 1715 O O . ARG A 1 221 ? 5.131 42.553 34.046 1.00 34.41 221 ARG A O 1
ATOM 1722 N N . HIS A 1 222 ? 7.153 43.358 33.512 1.00 36.69 222 HIS A N 1
ATOM 1723 C CA . HIS A 1 222 ? 8.023 42.426 34.257 1.00 36.69 222 HIS A CA 1
ATOM 1724 C C . HIS A 1 222 ? 8.387 43.039 35.634 1.00 36.69 222 HIS A C 1
ATOM 1726 O O . HIS A 1 222 ? 8.075 44.213 35.847 1.00 36.69 222 HIS A O 1
ATOM 1732 N N . PRO A 1 223 ? 9.202 42.400 36.505 1.00 46.09 223 PRO A N 1
ATOM 1733 C CA . PRO A 1 223 ? 9.448 40.973 36.796 1.00 46.09 223 PRO A CA 1
ATOM 1734 C C . PRO A 1 223 ? 9.368 40.702 38.325 1.00 46.09 223 PRO A C 1
ATOM 1736 O O . PRO A 1 223 ? 9.286 41.644 39.104 1.00 46.09 223 PRO A O 1
ATOM 1739 N N . SER A 1 224 ? 9.481 39.451 38.794 1.00 31.56 224 SER A N 1
ATOM 1740 C CA . SER A 1 224 ? 10.099 39.136 40.103 1.00 31.56 224 SER A CA 1
ATOM 1741 C C . SER A 1 224 ? 10.416 37.650 40.235 1.00 31.56 224 SER A C 1
ATOM 1743 O O . SER A 1 224 ? 9.604 36.780 39.942 1.00 31.56 224 SER A O 1
ATOM 1745 N N . SER A 1 225 ? 11.644 37.401 40.657 1.00 33.47 225 SER A N 1
ATOM 1746 C CA . SER A 1 225 ? 12.319 36.130 40.850 1.00 33.47 225 SER A CA 1
ATOM 1747 C C . SER A 1 225 ? 12.196 35.631 42.295 1.00 33.47 225 SER A C 1
ATOM 1749 O O . SER A 1 225 ? 12.019 36.437 43.204 1.00 33.47 225 SER A O 1
ATOM 1751 N N . ARG A 1 226 ? 12.428 34.318 42.468 1.00 35.00 226 ARG A N 1
ATOM 1752 C CA . ARG A 1 226 ? 13.225 33.650 43.528 1.00 35.00 226 ARG A CA 1
ATOM 1753 C C . ARG A 1 226 ? 12.533 32.539 44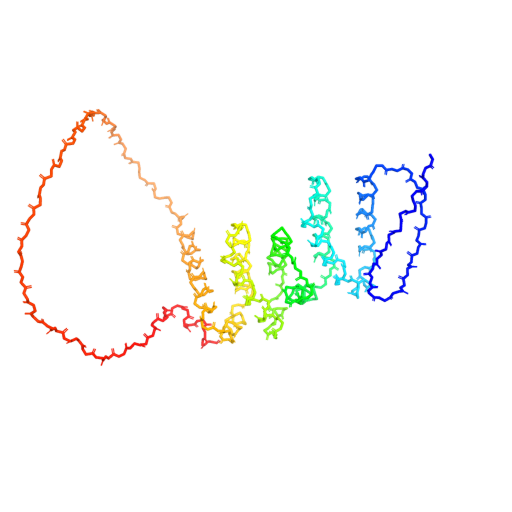.348 1.00 35.00 226 ARG A C 1
ATOM 1755 O O . ARG A 1 226 ? 11.534 32.748 45.018 1.00 35.00 226 ARG A O 1
ATOM 1762 N N . THR A 1 227 ? 13.257 31.408 44.351 1.00 31.88 227 THR A N 1
ATOM 1763 C CA . THR A 1 227 ? 13.628 30.513 45.475 1.00 31.88 227 THR A CA 1
ATOM 1764 C C . THR A 1 227 ? 12.609 29.556 46.105 1.00 31.88 227 THR A C 1
ATOM 1766 O O . THR A 1 227 ? 11.718 29.960 46.839 1.00 31.88 227 THR A O 1
ATOM 1769 N N . SER A 1 228 ? 12.888 28.255 45.927 1.00 39.06 228 SER A N 1
ATOM 1770 C CA . SER A 1 228 ? 12.583 27.130 46.838 1.00 39.06 228 SER A CA 1
ATOM 1771 C C . SER A 1 228 ? 13.288 27.299 48.209 1.00 39.06 228 SER A C 1
ATOM 1773 O O . SER A 1 228 ? 14.220 28.108 48.275 1.00 39.06 228 SER A O 1
ATOM 1775 N N . PRO A 1 229 ? 12.944 26.543 49.285 1.00 46.41 229 PRO A N 1
ATOM 1776 C CA . PRO A 1 229 ? 13.420 25.151 49.417 1.00 46.41 229 PRO A CA 1
ATOM 1777 C C . PRO A 1 229 ? 12.525 24.146 50.200 1.00 46.41 229 PRO A C 1
ATOM 1779 O O . PRO A 1 229 ? 11.552 24.489 50.858 1.00 46.41 229 PRO A O 1
ATOM 1782 N N . LEU A 1 230 ? 12.946 22.880 50.072 1.00 33.72 230 LEU A N 1
ATOM 1783 C CA . LEU A 1 230 ? 12.669 21.626 50.798 1.00 33.72 230 LEU A CA 1
ATOM 1784 C C . LEU A 1 230 ? 12.187 21.702 52.265 1.00 33.72 230 LEU A C 1
ATOM 1786 O O . LEU A 1 230 ? 12.744 22.458 53.054 1.00 33.72 230 LEU A O 1
ATOM 1790 N N . THR A 1 231 ? 11.315 20.760 52.664 1.00 34.28 231 THR A N 1
ATOM 1791 C CA . THR A 1 231 ? 11.541 19.753 53.742 1.00 34.28 231 THR A CA 1
ATOM 1792 C C . THR A 1 231 ? 10.315 18.828 53.925 1.00 34.28 231 THR A C 1
ATOM 1794 O O . THR A 1 231 ? 9.173 19.270 53.913 1.00 34.28 231 THR A O 1
ATOM 1797 N N . SER A 1 232 ? 10.556 17.521 54.069 1.00 34.12 232 SER A N 1
ATOM 1798 C CA . SER A 1 232 ? 9.640 16.495 54.633 1.00 34.12 232 SER A CA 1
ATOM 1799 C C . SER A 1 232 ? 10.089 16.201 56.088 1.00 34.12 232 SER A C 1
ATOM 1801 O O . SER A 1 232 ? 11.055 16.845 56.503 1.00 34.12 232 SER A O 1
ATOM 1803 N N . PRO A 1 233 ? 9.584 15.200 56.855 1.00 48.25 233 PRO A N 1
ATOM 1804 C CA . PRO A 1 233 ? 8.403 14.316 56.754 1.00 48.25 233 PRO A CA 1
ATOM 1805 C C . PRO A 1 233 ? 7.616 14.235 58.103 1.00 48.25 233 PRO A C 1
ATOM 1807 O O . PRO A 1 233 ? 7.966 14.922 59.057 1.00 48.25 233 PRO A O 1
ATOM 1810 N N . THR A 1 234 ? 6.578 13.388 58.233 1.00 34.91 234 THR A N 1
ATOM 1811 C CA . THR A 1 234 ? 6.490 12.266 59.216 1.00 34.91 234 THR A CA 1
ATOM 1812 C C . THR A 1 234 ? 5.091 11.617 59.237 1.00 34.91 234 THR A C 1
ATOM 1814 O O . THR A 1 234 ? 4.056 12.252 59.080 1.00 34.91 234 THR A O 1
ATOM 1817 N N . ASN A 1 235 ? 5.168 10.302 59.393 1.00 27.89 235 ASN A N 1
ATOM 1818 C CA . ASN A 1 235 ? 4.234 9.184 59.450 1.00 27.89 235 ASN A CA 1
ATOM 1819 C C . ASN A 1 235 ? 3.189 9.193 60.603 1.00 27.89 235 ASN A C 1
ATOM 1821 O O . ASN A 1 235 ? 3.379 9.903 61.587 1.00 27.89 235 ASN A O 1
ATOM 1825 N N . CYS A 1 236 ? 2.199 8.283 60.491 1.00 27.33 236 CYS A N 1
ATOM 1826 C CA . CYS A 1 236 ? 1.614 7.413 61.547 1.00 27.33 236 CYS A CA 1
ATOM 1827 C C . CYS A 1 236 ? 0.075 7.439 61.792 1.00 27.33 236 CYS A C 1
ATOM 1829 O O . CYS A 1 236 ? -0.440 8.238 62.563 1.00 27.33 236 CYS A O 1
ATOM 1831 N N . SER A 1 237 ? -0.577 6.381 61.269 1.00 30.05 237 SER A N 1
ATOM 1832 C CA . SER A 1 237 ? -1.436 5.368 61.951 1.00 30.05 237 SER A CA 1
ATOM 1833 C C . SER A 1 237 ? -2.891 5.618 62.419 1.00 30.05 237 SER A C 1
ATOM 1835 O O . SER A 1 237 ? -3.271 6.697 62.848 1.00 30.05 237 SER A O 1
ATOM 1837 N N . HIS A 1 238 ? -3.621 4.480 62.427 1.00 37.72 238 HIS A N 1
ATOM 1838 C CA . HIS A 1 238 ? -5.000 4.158 62.866 1.00 37.72 238 HIS A CA 1
ATOM 1839 C C . HIS A 1 238 ? -6.114 4.509 61.863 1.00 37.72 238 HIS A C 1
ATOM 1841 O O . HIS A 1 238 ? -6.200 5.629 61.395 1.00 37.72 238 HIS A O 1
ATOM 1847 N N . GLY A 1 239 ? -7.019 3.622 61.435 1.00 30.66 239 GLY A N 1
ATOM 1848 C CA . GLY A 1 239 ? -7.492 2.330 61.940 1.00 30.66 239 GLY A CA 1
ATOM 1849 C C . GLY A 1 239 ? -9.029 2.365 61.891 1.00 30.66 239 GLY A C 1
ATOM 1850 O O . GLY A 1 239 ? -9.616 3.209 62.555 1.00 30.66 239 GLY A O 1
ATOM 1851 N N . GLY A 1 240 ? -9.693 1.510 61.103 1.00 30.17 240 GLY A N 1
ATOM 1852 C CA . GLY A 1 240 ? -11.163 1.493 61.052 1.00 30.17 240 GLY A CA 1
ATOM 1853 C C . GLY A 1 240 ? -11.752 0.551 59.999 1.00 30.17 240 GLY A C 1
ATOM 1854 O O . GLY A 1 240 ? -11.451 0.658 58.817 1.00 30.17 240 GLY A O 1
ATOM 1855 N N . LEU A 1 241 ? -12.570 -0.389 60.464 1.00 31.75 241 LEU A N 1
ATOM 1856 C CA . LEU A 1 241 ? -13.226 -1.478 59.737 1.00 31.75 241 LEU A CA 1
ATOM 1857 C C . LEU A 1 241 ? -14.522 -1.010 59.026 1.00 31.75 241 LEU A C 1
ATOM 1859 O O . LEU A 1 241 ? -15.244 -0.209 59.602 1.00 31.75 241 LEU A O 1
ATOM 1863 N N . SER A 1 242 ? -14.775 -1.556 57.818 1.00 31.61 242 SER A N 1
ATOM 1864 C CA . SER A 1 242 ? -16.035 -1.969 57.121 1.00 31.61 242 SER A CA 1
ATOM 1865 C C . SER A 1 242 ? -17.409 -1.344 57.490 1.00 31.61 242 SER A C 1
ATOM 1867 O O . SER A 1 242 ? -17.652 -1.128 58.670 1.00 31.61 242 SER A O 1
ATOM 1869 N N . PRO A 1 243 ? -18.403 -1.219 56.559 1.00 39.81 243 PRO A N 1
ATOM 1870 C CA . PRO A 1 243 ? -18.773 -2.258 55.583 1.00 39.81 243 PRO A CA 1
ATOM 1871 C C . PRO A 1 243 ? -19.275 -1.816 54.183 1.00 39.81 243 PRO A C 1
ATOM 1873 O O . PRO A 1 243 ? -19.487 -0.654 53.860 1.00 39.81 243 PRO A O 1
ATOM 1876 N N . ARG A 1 244 ? -19.453 -2.860 53.366 1.00 28.67 244 ARG A N 1
ATOM 1877 C CA . ARG A 1 244 ? -19.986 -2.976 52.000 1.00 28.67 244 ARG A CA 1
ATOM 1878 C C . ARG A 1 244 ? -21.204 -2.092 51.677 1.00 28.67 244 ARG A C 1
ATOM 1880 O O . ARG A 1 244 ? -22.227 -2.199 52.344 1.00 28.67 244 ARG A O 1
ATOM 1887 N N . CYS A 1 245 ? -21.143 -1.420 50.525 1.00 31.31 245 CYS A N 1
ATOM 1888 C CA . CYS A 1 245 ? -22.311 -1.048 49.721 1.00 31.31 245 CYS A CA 1
ATOM 1889 C C . CYS A 1 245 ? -22.180 -1.667 48.324 1.00 31.31 245 CYS A C 1
ATOM 1891 O O . CYS A 1 245 ? -21.162 -1.518 47.651 1.00 31.31 245 CYS A O 1
ATOM 1893 N N . VAL A 1 246 ? -23.220 -2.395 47.928 1.00 36.41 246 VAL A N 1
ATOM 1894 C CA . VAL A 1 246 ? -23.412 -3.039 46.625 1.00 36.41 246 VAL A CA 1
ATOM 1895 C C . VAL A 1 246 ? -24.202 -2.058 45.750 1.00 36.41 246 VAL A C 1
ATOM 1897 O O . VAL A 1 246 ? -25.258 -1.622 46.206 1.00 36.41 246 VAL A O 1
ATOM 1900 N N . PRO A 1 247 ? -23.773 -1.700 44.528 1.00 39.19 247 PRO A N 1
ATOM 1901 C CA . PRO A 1 247 ? -24.673 -1.119 43.541 1.00 39.19 247 PRO A CA 1
ATOM 1902 C C . PRO A 1 247 ? -25.265 -2.213 42.628 1.00 39.19 247 PRO A C 1
ATOM 1904 O O . PRO A 1 247 ? -24.629 -3.250 42.415 1.00 39.19 247 PRO A O 1
ATOM 1907 N N . PRO A 1 248 ? -26.489 -2.017 42.109 1.00 33.97 248 PRO A N 1
ATOM 1908 C CA . PRO A 1 248 ? -27.212 -3.028 41.348 1.00 33.97 248 PRO A CA 1
ATOM 1909 C C . PRO A 1 248 ? -26.628 -3.228 39.943 1.00 33.97 248 PRO A C 1
ATOM 1911 O O . PRO A 1 248 ? -26.179 -2.286 39.293 1.00 33.97 248 PRO A O 1
ATOM 1914 N N . LEU A 1 249 ? -26.685 -4.477 39.470 1.00 36.91 249 LEU A N 1
ATOM 1915 C CA . LEU A 1 249 ? -26.537 -4.832 38.062 1.00 36.91 249 LEU A CA 1
ATOM 1916 C C . LEU A 1 249 ? -27.705 -4.228 37.272 1.00 36.91 249 LEU A C 1
ATOM 1918 O O . LEU A 1 249 ? -28.851 -4.649 37.432 1.00 36.91 249 LEU A O 1
ATOM 1922 N N . SER A 1 250 ? -27.415 -3.276 36.393 1.00 32.69 250 SER A N 1
ATOM 1923 C CA . SER A 1 250 ? -28.265 -2.923 35.254 1.00 32.69 250 SER A CA 1
ATOM 1924 C C . SER A 1 250 ? -27.368 -2.398 34.132 1.00 32.69 250 SER A C 1
ATOM 1926 O O . SER A 1 250 ? -26.626 -1.442 34.328 1.00 32.69 250 SER A O 1
ATOM 1928 N N . ASP A 1 251 ? -27.418 -3.088 32.993 1.00 33.59 251 ASP A N 1
ATOM 1929 C CA . ASP A 1 251 ? -26.993 -2.652 31.658 1.00 33.59 251 ASP A CA 1
ATOM 1930 C C . ASP A 1 251 ? -25.542 -2.200 31.441 1.00 33.59 251 ASP A C 1
ATOM 1932 O O . ASP A 1 251 ? -25.223 -1.015 31.357 1.00 33.59 251 ASP A O 1
ATOM 1936 N N . LEU A 1 252 ? -24.665 -3.174 31.169 1.00 28.19 252 LEU A N 1
ATOM 1937 C CA . LEU A 1 252 ? -23.415 -2.920 30.449 1.00 28.19 252 LEU A CA 1
ATOM 1938 C C . LEU A 1 252 ? -23.612 -3.174 28.947 1.00 28.19 252 LEU A C 1
ATOM 1940 O O . LEU A 1 252 ? -23.160 -4.175 28.397 1.00 28.19 252 LEU A O 1
ATOM 1944 N N . HIS A 1 253 ? -24.295 -2.244 28.282 1.00 39.25 253 HIS A N 1
ATOM 1945 C CA . HIS A 1 253 ? -24.193 -2.069 26.834 1.00 39.25 253 HIS A CA 1
ATOM 1946 C C . HIS A 1 253 ? -22.978 -1.163 26.560 1.00 39.25 253 HIS A C 1
ATOM 1948 O O . HIS A 1 253 ? -22.941 -0.046 27.084 1.00 39.25 253 HIS A O 1
ATOM 1954 N N . PRO A 1 254 ? -21.967 -1.570 25.770 1.00 38.28 254 PRO A N 1
ATOM 1955 C CA . PRO A 1 254 ? -20.881 -0.666 25.415 1.00 38.28 254 PRO A CA 1
ATOM 1956 C C . PRO A 1 254 ? -21.421 0.416 24.477 1.00 38.28 254 PRO A C 1
ATOM 1958 O O . PRO A 1 254 ? -21.711 0.155 23.310 1.00 38.28 254 PRO A O 1
ATOM 1961 N N . GLN A 1 255 ? -21.569 1.636 24.996 1.00 33.59 255 GLN A N 1
ATOM 1962 C CA . GLN A 1 255 ? -21.893 2.813 24.198 1.00 33.59 255 GLN A CA 1
ATOM 1963 C C . GLN A 1 255 ? -20.750 3.090 23.218 1.00 33.59 255 GLN A C 1
ATOM 1965 O O . GLN A 1 255 ? -19.739 3.711 23.550 1.00 33.59 255 GLN A O 1
ATOM 1970 N N . VAL A 1 256 ? -20.926 2.630 21.984 1.00 40.09 256 VAL A N 1
ATOM 1971 C CA . VAL A 1 256 ? -20.257 3.225 20.834 1.00 40.09 256 VAL A CA 1
ATOM 1972 C C . VAL A 1 256 ? -20.859 4.627 20.668 1.00 40.09 256 VAL A C 1
ATOM 1974 O O . VAL A 1 256 ? -22.085 4.749 20.630 1.00 40.09 256 VAL A O 1
ATOM 1977 N N . PRO A 1 257 ? -20.053 5.703 20.603 1.00 38.62 257 PRO A N 1
ATOM 1978 C CA . PRO A 1 257 ? -20.582 7.044 20.391 1.00 38.62 257 PRO A CA 1
ATOM 1979 C C . PRO A 1 257 ? -21.398 7.080 19.093 1.00 38.62 257 PRO A C 1
ATOM 1981 O O . PRO A 1 257 ? -20.952 6.597 18.051 1.00 38.62 257 PRO A O 1
ATOM 1984 N N . VAL A 1 258 ? -22.597 7.658 19.174 1.00 41.84 258 VAL A N 1
ATOM 1985 C CA . VAL A 1 258 ? -23.669 7.610 18.161 1.00 41.84 258 VAL A CA 1
ATOM 1986 C C . VAL A 1 258 ? -23.204 8.029 16.753 1.00 41.84 258 VAL A C 1
ATOM 1988 O O . VAL A 1 258 ? -23.712 7.505 15.766 1.00 41.84 258 VAL A O 1
ATOM 1991 N N . SER A 1 259 ? -22.166 8.869 16.636 1.00 44.12 259 SER A N 1
ATOM 1992 C CA . SER A 1 259 ? -21.555 9.235 15.344 1.00 44.12 259 SER A CA 1
ATOM 1993 C C . SER A 1 259 ? -20.944 8.068 14.566 1.00 44.12 259 SER A C 1
ATOM 1995 O O . SER A 1 259 ? -20.891 8.141 13.346 1.00 44.12 259 SER A O 1
ATOM 1997 N N . VAL A 1 260 ? -20.477 7.007 15.230 1.00 47.38 260 VAL A N 1
ATOM 1998 C CA . VAL A 1 260 ? -19.924 5.827 14.536 1.00 47.38 260 VAL A CA 1
ATOM 1999 C C . VAL A 1 260 ? -21.029 4.823 14.208 1.00 47.38 260 VAL A C 1
ATOM 2001 O O . VAL A 1 260 ? -20.975 4.180 13.170 1.00 47.38 260 VAL A O 1
ATOM 2004 N N . CYS A 1 261 ? -22.072 4.734 15.038 1.00 44.22 261 CYS A N 1
ATOM 2005 C CA . CYS A 1 261 ? -23.197 3.826 14.799 1.00 44.22 261 CYS A CA 1
ATOM 2006 C C . CYS A 1 261 ? -24.040 4.241 13.576 1.00 44.22 261 CYS A C 1
ATOM 2008 O O . CYS A 1 261 ? -24.496 3.377 12.831 1.00 44.22 261 CYS A O 1
ATOM 2010 N N . LEU A 1 262 ? -24.185 5.551 13.329 1.00 47.09 262 LEU A N 1
ATOM 2011 C CA . LEU A 1 262 ? -24.883 6.097 12.152 1.00 47.09 262 LEU A CA 1
ATOM 2012 C C . LEU A 1 262 ? -24.194 5.775 10.814 1.00 47.09 262 LEU A C 1
ATOM 2014 O O . LEU A 1 262 ? -24.863 5.744 9.792 1.00 47.09 262 LEU A O 1
ATOM 2018 N N . LEU A 1 263 ? -22.888 5.492 10.820 1.00 48.53 263 LEU A N 1
ATOM 2019 C CA . LEU A 1 263 ? -22.137 5.056 9.634 1.00 48.53 263 LEU A CA 1
ATOM 2020 C C . LEU A 1 263 ? -22.171 3.533 9.419 1.00 48.53 263 LEU A C 1
ATOM 2022 O O . LEU A 1 263 ? -21.699 3.060 8.394 1.00 48.53 263 LEU A O 1
ATOM 2026 N N . MET A 1 264 ? -22.701 2.765 10.377 1.00 45.03 264 MET A N 1
ATOM 2027 C CA . MET A 1 264 ? -22.667 1.293 10.368 1.00 45.03 264 MET A CA 1
ATOM 2028 C C . MET A 1 264 ? -24.040 0.654 10.086 1.00 45.03 264 MET A C 1
ATOM 2030 O O . MET A 1 264 ? -24.132 -0.568 10.058 1.00 45.03 264 MET A O 1
ATOM 2034 N N . HIS A 1 265 ? -25.101 1.452 9.901 1.00 35.25 265 HIS A N 1
ATOM 2035 C CA . HIS A 1 265 ? -26.474 0.987 9.625 1.00 35.25 265 HIS A CA 1
ATOM 2036 C C . HIS A 1 265 ? -27.194 1.817 8.537 1.00 35.25 265 HIS A C 1
ATOM 2038 O O . HIS A 1 265 ? -28.404 2.024 8.619 1.00 35.25 265 HIS A O 1
ATOM 2044 N N . GLY A 1 266 ? -26.459 2.307 7.534 1.00 35.03 266 GLY A N 1
ATOM 2045 C CA . GLY A 1 266 ? -27.008 2.954 6.335 1.00 35.03 266 GLY A CA 1
ATOM 2046 C C . GLY A 1 266 ? -26.652 2.173 5.085 1.00 35.03 266 GLY A C 1
ATOM 2047 O O . GLY A 1 266 ? -25.474 1.764 5.005 1.00 35.03 266 GLY A O 1
#